Protein AF-A0A2T2YKQ8-F1 (afdb_monomer_lite)

Structure (mmCIF, N/CA/C/O backbone):
data_AF-A0A2T2YKQ8-F1
#
_entry.id   AF-A0A2T2YKQ8-F1
#
loop_
_atom_site.group_PDB
_atom_site.id
_atom_site.type_symbol
_atom_site.label_atom_id
_atom_site.label_alt_id
_atom_site.label_comp_id
_atom_site.label_asym_id
_atom_site.label_entity_id
_atom_site.label_seq_id
_atom_site.pdbx_PDB_ins_code
_atom_site.Cartn_x
_atom_site.Cartn_y
_atom_site.Cartn_z
_atom_site.occupancy
_atom_site.B_iso_or_equiv
_atom_site.auth_seq_id
_atom_site.auth_comp_id
_atom_site.auth_asym_id
_atom_site.auth_atom_id
_atom_site.pdbx_PDB_model_num
ATOM 1 N N . MET A 1 1 ? 19.433 -3.102 -79.041 1.00 42.88 1 MET A N 1
ATOM 2 C CA . MET A 1 1 ? 19.942 -3.786 -77.837 1.00 42.88 1 MET A CA 1
ATOM 3 C C . MET A 1 1 ? 21.274 -3.147 -77.503 1.00 42.88 1 MET A C 1
ATOM 5 O O . MET A 1 1 ? 22.265 -3.455 -78.148 1.00 42.88 1 MET A O 1
ATOM 9 N N . THR A 1 2 ? 21.269 -2.157 -76.617 1.00 39.62 2 THR A N 1
ATOM 10 C CA . THR A 1 2 ? 22.481 -1.446 -76.196 1.00 39.62 2 THR A CA 1
ATOM 11 C C . THR A 1 2 ? 22.944 -2.110 -74.906 1.00 39.62 2 THR A C 1
ATOM 13 O O . THR A 1 2 ? 22.297 -1.951 -73.876 1.00 39.62 2 THR A O 1
ATOM 16 N N . ASN A 1 3 ? 24.001 -2.920 -74.981 1.00 46.16 3 ASN A N 1
ATOM 17 C CA . ASN A 1 3 ? 24.639 -3.496 -73.801 1.00 46.16 3 ASN A CA 1
ATOM 18 C C . ASN A 1 3 ? 25.431 -2.386 -73.110 1.00 46.16 3 ASN A C 1
ATOM 20 O O . ASN A 1 3 ? 26.444 -1.933 -73.640 1.00 46.16 3 ASN A O 1
ATOM 24 N N . VAL A 1 4 ? 24.950 -1.928 -71.958 1.00 53.88 4 VAL A N 1
ATOM 25 C CA . VAL A 1 4 ? 25.729 -1.061 -71.073 1.00 53.88 4 VAL A CA 1
ATOM 26 C C . VAL A 1 4 ? 26.681 -1.975 -70.307 1.00 53.88 4 VAL A C 1
ATOM 28 O O . VAL A 1 4 ? 26.249 -2.761 -69.471 1.00 53.88 4 VAL A O 1
ATOM 31 N N . ILE A 1 5 ? 27.962 -1.927 -70.665 1.00 51.62 5 ILE A N 1
ATOM 32 C CA . ILE A 1 5 ? 29.046 -2.528 -69.888 1.00 51.62 5 ILE A CA 1
ATOM 33 C C . ILE A 1 5 ? 29.434 -1.464 -68.860 1.00 51.62 5 ILE A C 1
ATOM 35 O O . ILE A 1 5 ? 30.152 -0.528 -69.200 1.00 51.62 5 ILE A O 1
ATOM 39 N N . THR A 1 6 ? 28.899 -1.551 -67.645 1.00 62.34 6 THR A N 1
ATOM 40 C CA . THR A 1 6 ? 29.443 -0.814 -66.494 1.00 62.34 6 THR A CA 1
ATOM 41 C C . THR A 1 6 ? 30.805 -1.411 -66.159 1.00 62.34 6 THR A C 1
ATOM 43 O O . THR A 1 6 ? 30.925 -2.638 -66.110 1.00 62.34 6 THR A O 1
ATOM 46 N N . SER A 1 7 ? 31.836 -0.581 -65.987 1.00 79.06 7 SER A N 1
ATOM 47 C CA . SER A 1 7 ? 33.159 -1.074 -65.586 1.00 79.06 7 SER A CA 1
ATOM 48 C C . SER A 1 7 ? 33.115 -1.622 -64.156 1.00 79.06 7 SER A C 1
ATOM 50 O O . SER A 1 7 ? 32.291 -1.188 -63.349 1.00 79.06 7 SER A O 1
ATOM 52 N N . ASP A 1 8 ? 34.006 -2.562 -63.829 1.00 80.56 8 ASP A N 1
ATOM 53 C CA . ASP A 1 8 ? 34.091 -3.140 -62.478 1.00 80.56 8 ASP A CA 1
ATOM 54 C C . ASP A 1 8 ? 34.271 -2.048 -61.398 1.00 80.56 8 ASP A C 1
ATOM 56 O O . ASP A 1 8 ? 33.655 -2.128 -60.337 1.00 80.56 8 ASP A O 1
ATOM 60 N N . ASP A 1 9 ? 34.991 -0.964 -61.715 1.00 77.06 9 ASP A N 1
ATOM 61 C CA . ASP A 1 9 ? 35.175 0.203 -60.835 1.00 77.06 9 ASP A CA 1
ATOM 62 C C . ASP A 1 9 ? 33.865 0.977 -60.565 1.00 77.06 9 ASP A C 1
ATOM 64 O O . ASP A 1 9 ? 33.648 1.491 -59.465 1.00 77.06 9 ASP A O 1
ATOM 68 N N . GLU A 1 10 ? 32.968 1.083 -61.555 1.00 80.69 10 GLU A N 1
ATOM 69 C CA . GLU A 1 10 ? 31.651 1.710 -61.371 1.00 80.69 10 GLU A CA 1
ATOM 70 C C . GLU A 1 10 ? 30.729 0.826 -60.524 1.00 80.69 10 GLU A C 1
ATOM 72 O O . GLU A 1 10 ? 29.950 1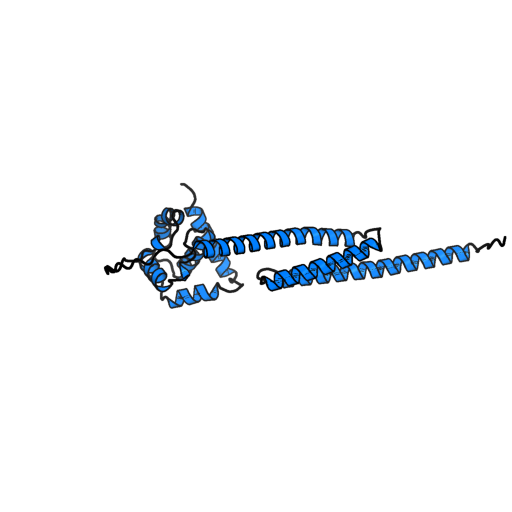.340 -59.717 1.00 80.69 10 GLU A O 1
ATOM 77 N N . LEU A 1 11 ? 30.844 -0.497 -60.673 1.00 77.94 11 LEU A N 1
ATOM 78 C CA . LEU A 1 11 ? 30.081 -1.470 -59.895 1.00 77.94 11 LEU A CA 1
ATOM 79 C C . LEU A 1 11 ? 30.505 -1.468 -58.417 1.00 77.94 11 LEU A C 1
ATOM 81 O O . LEU A 1 11 ? 29.650 -1.456 -57.530 1.00 77.94 11 LEU A O 1
ATOM 85 N N . GLU A 1 12 ? 31.814 -1.418 -58.155 1.00 81.94 12 GLU A N 1
ATOM 86 C CA . GLU A 1 12 ? 32.377 -1.365 -56.802 1.00 81.94 12 GLU A CA 1
ATOM 87 C C . GLU A 1 12 ? 32.005 -0.054 -56.094 1.00 81.94 12 GLU A C 1
ATOM 89 O O . GLU A 1 12 ? 31.60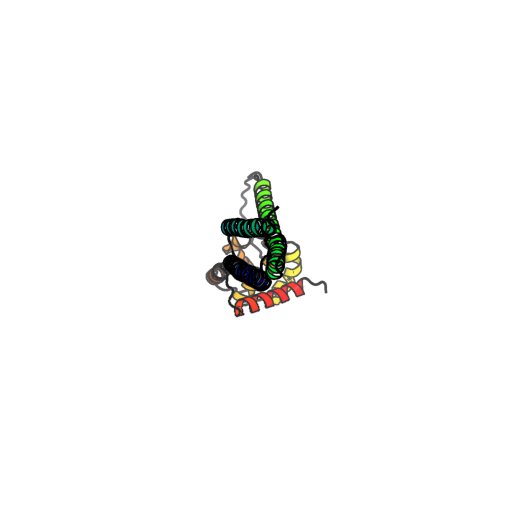4 -0.059 -54.927 1.00 81.94 12 GLU A O 1
ATOM 94 N N . LYS A 1 13 ? 32.029 1.071 -56.822 1.00 82.38 13 LYS A N 1
ATOM 95 C CA . LYS A 1 13 ? 31.577 2.364 -56.297 1.00 82.38 13 LYS A CA 1
ATOM 96 C C . LYS A 1 13 ? 30.083 2.366 -55.963 1.00 82.38 13 LYS A C 1
ATOM 98 O O . LYS A 1 13 ? 29.711 2.814 -54.883 1.00 82.38 13 LYS A O 1
ATOM 103 N N . LEU A 1 14 ? 29.236 1.821 -56.840 1.00 79.44 14 LEU A N 1
ATOM 104 C CA . LEU A 1 14 ? 27.797 1.686 -56.579 1.00 79.44 14 LEU A CA 1
ATOM 105 C C . LEU A 1 14 ? 27.514 0.802 -55.355 1.00 79.44 14 LEU A C 1
ATOM 107 O O . LEU A 1 14 ? 26.625 1.117 -54.568 1.00 79.44 14 LEU A O 1
ATOM 111 N N . GLN A 1 15 ? 28.278 -0.276 -55.158 1.00 80.12 15 GLN A N 1
ATOM 112 C CA . GLN A 1 15 ? 28.165 -1.114 -53.960 1.00 80.12 15 GLN A CA 1
ATOM 113 C C . GLN A 1 15 ? 28.618 -0.395 -52.687 1.00 80.12 15 GLN A C 1
ATOM 115 O O . GLN A 1 15 ? 27.988 -0.561 -51.642 1.00 80.12 15 GLN A O 1
ATOM 120 N N . ALA A 1 16 ? 29.679 0.409 -52.753 1.00 78.50 16 ALA A N 1
ATOM 121 C CA . ALA A 1 16 ? 30.136 1.206 -51.619 1.00 78.50 16 ALA A CA 1
ATOM 122 C C . ALA A 1 16 ? 29.118 2.290 -51.228 1.00 78.50 16 ALA A C 1
ATOM 124 O O . ALA A 1 16 ? 28.809 2.425 -50.043 1.00 78.50 16 ALA A O 1
ATOM 125 N N . ASP A 1 17 ? 28.555 3.000 -52.210 1.00 79.94 17 ASP A N 1
ATOM 126 C CA . ASP A 1 17 ? 27.531 4.026 -51.990 1.00 79.94 17 ASP A CA 1
ATOM 127 C C . ASP A 1 17 ? 26.248 3.405 -51.401 1.00 79.94 17 ASP A C 1
ATOM 129 O O . ASP A 1 17 ? 25.728 3.898 -50.398 1.00 79.94 17 ASP A O 1
ATOM 133 N N . LEU A 1 18 ? 25.807 2.253 -51.925 1.00 73.81 18 LEU A N 1
ATOM 134 C CA . LEU A 1 18 ? 24.660 1.505 -51.392 1.00 73.81 18 LEU A CA 1
ATOM 135 C C . LEU A 1 18 ? 24.901 1.020 -49.950 1.00 73.81 18 LEU A C 1
ATOM 137 O O . LEU A 1 18 ? 24.020 1.113 -49.098 1.00 73.81 18 LEU A O 1
ATOM 141 N N . ASN A 1 19 ? 26.103 0.523 -49.647 1.00 75.19 19 ASN A N 1
ATOM 142 C CA . ASN A 1 19 ? 26.467 0.112 -48.288 1.00 75.19 19 ASN A CA 1
ATOM 143 C C . ASN A 1 19 ? 26.505 1.299 -47.318 1.00 75.19 19 ASN A C 1
ATOM 145 O O . ASN A 1 19 ? 26.109 1.156 -46.161 1.00 75.19 19 ASN A O 1
ATOM 149 N N . TYR A 1 20 ? 26.966 2.465 -47.773 1.00 77.81 20 TYR A N 1
ATOM 150 C CA . TYR A 1 20 ? 26.987 3.679 -46.966 1.00 77.81 20 TYR A CA 1
ATOM 151 C C . TYR A 1 20 ? 25.573 4.189 -46.661 1.00 77.81 20 TYR A C 1
ATOM 153 O O . TYR A 1 20 ? 25.292 4.519 -45.507 1.00 77.81 20 TYR A O 1
ATOM 161 N N . GLU A 1 21 ? 24.675 4.214 -47.651 1.00 72.00 21 GLU A N 1
ATOM 162 C CA . GLU A 1 21 ? 23.268 4.579 -47.436 1.00 72.00 21 GLU A CA 1
ATOM 163 C C . GLU A 1 21 ? 22.585 3.616 -46.457 1.00 72.00 21 GLU A C 1
ATOM 165 O O . GLU A 1 21 ? 22.008 4.077 -45.473 1.00 72.00 21 GLU A O 1
ATOM 170 N N . ASN A 1 22 ? 22.777 2.302 -46.619 1.00 66.81 22 ASN A N 1
ATOM 171 C CA . ASN A 1 22 ? 22.245 1.295 -45.693 1.00 66.81 22 ASN A CA 1
ATOM 172 C C . ASN A 1 22 ? 22.740 1.493 -44.246 1.00 66.81 22 ASN A C 1
ATOM 174 O O . ASN A 1 22 ? 21.964 1.394 -43.295 1.00 66.81 22 ASN A O 1
ATOM 178 N N . LEU A 1 23 ? 24.032 1.791 -44.053 1.00 69.62 23 LEU A N 1
ATOM 179 C CA . LEU A 1 23 ? 24.609 2.045 -42.725 1.00 69.62 23 LEU A CA 1
ATOM 180 C C . LEU A 1 23 ? 24.101 3.351 -42.106 1.00 69.62 23 LEU A C 1
ATOM 182 O O . LEU A 1 23 ? 23.896 3.432 -40.892 1.00 69.62 23 LEU A O 1
ATOM 186 N N . ARG A 1 24 ? 23.908 4.385 -42.928 1.00 75.12 24 ARG A N 1
ATOM 187 C CA . ARG A 1 24 ? 23.372 5.672 -42.484 1.00 75.12 24 ARG A CA 1
ATOM 188 C C . ARG A 1 24 ? 21.918 5.537 -42.050 1.00 75.12 24 ARG A C 1
ATOM 190 O O . ARG A 1 24 ? 21.581 5.996 -40.960 1.00 75.12 24 ARG A O 1
ATOM 197 N N . GLU A 1 25 ? 21.097 4.874 -42.858 1.00 69.31 25 GLU A N 1
ATOM 198 C CA . GLU A 1 25 ? 19.711 4.559 -42.518 1.00 69.31 25 GLU A CA 1
ATOM 199 C C . GLU A 1 25 ? 19.655 3.754 -41.214 1.00 69.31 25 GLU A C 1
ATOM 201 O O . GLU A 1 25 ? 18.981 4.166 -40.271 1.00 69.31 25 GLU A O 1
ATOM 206 N N . GLN A 1 26 ? 20.474 2.702 -41.078 1.00 67.19 26 GLN A N 1
ATOM 207 C CA . GLN A 1 26 ? 20.592 1.920 -39.841 1.00 67.19 26 GLN A CA 1
ATOM 208 C C . GLN A 1 26 ? 20.941 2.772 -38.607 1.00 67.19 26 GLN A C 1
ATOM 210 O O . GLN A 1 26 ? 20.375 2.565 -37.531 1.00 67.19 26 GLN A O 1
ATOM 215 N N . SER A 1 27 ? 21.837 3.751 -38.743 1.00 74.44 27 SER A N 1
ATOM 216 C CA . SER A 1 27 ? 22.209 4.644 -37.640 1.00 74.44 27 SER A CA 1
ATOM 217 C C . SER A 1 27 ? 21.076 5.597 -37.238 1.00 74.44 27 SER A C 1
ATOM 219 O O . SER A 1 27 ? 20.808 5.773 -36.044 1.00 74.44 27 SER A O 1
ATOM 221 N N . ASP A 1 28 ? 20.378 6.188 -38.212 1.00 72.19 28 ASP A N 1
ATOM 222 C CA . ASP A 1 28 ? 19.215 7.042 -37.949 1.00 72.19 28 ASP A CA 1
ATOM 223 C C . ASP A 1 28 ? 18.062 6.232 -37.316 1.00 72.19 28 ASP A C 1
ATOM 225 O O . ASP A 1 28 ? 17.367 6.727 -36.420 1.00 72.19 28 ASP A O 1
ATOM 229 N N . TYR A 1 29 ? 17.923 4.958 -37.688 1.00 67.12 29 TYR A N 1
ATOM 230 C CA . TYR A 1 29 ? 16.963 4.021 -37.106 1.00 67.12 29 TYR A CA 1
ATOM 231 C C . TYR A 1 29 ? 17.245 3.681 -35.644 1.00 67.12 29 TYR A C 1
ATOM 233 O O . TYR A 1 29 ? 16.358 3.801 -34.792 1.00 67.12 29 TYR A O 1
ATOM 241 N N . GLU A 1 30 ? 18.482 3.310 -35.318 1.00 69.12 30 GLU A N 1
ATOM 242 C CA . GLU A 1 30 ? 18.879 3.061 -33.931 1.00 69.12 30 GLU A CA 1
ATOM 243 C C . GLU A 1 30 ? 18.683 4.307 -33.061 1.00 69.12 30 GLU A C 1
ATOM 245 O O . GLU A 1 30 ? 18.250 4.199 -31.908 1.00 69.12 30 GLU A O 1
ATOM 250 N N . ARG A 1 31 ? 18.924 5.504 -33.613 1.00 75.12 31 ARG A N 1
ATOM 251 C CA . ARG A 1 31 ? 18.668 6.769 -32.913 1.00 75.12 31 ARG A CA 1
ATOM 252 C C . ARG A 1 31 ? 17.186 6.944 -32.571 1.00 75.12 31 ARG A C 1
ATOM 254 O O . ARG A 1 31 ? 16.876 7.273 -31.425 1.00 75.12 31 ARG A O 1
ATOM 261 N N . ASN A 1 32 ? 16.283 6.698 -33.520 1.00 71.88 32 ASN A N 1
ATOM 262 C CA . ASN A 1 32 ? 14.839 6.846 -33.309 1.00 71.88 32 ASN A CA 1
ATOM 263 C C . ASN A 1 32 ? 14.300 5.841 -32.276 1.00 71.88 32 ASN A C 1
ATOM 265 O O . ASN A 1 32 ? 13.565 6.227 -31.365 1.00 71.88 32 ASN A O 1
ATOM 269 N N . ILE A 1 33 ? 14.728 4.575 -32.346 1.00 68.31 33 ILE A N 1
ATOM 270 C CA . ILE A 1 33 ? 14.334 3.539 -31.375 1.00 68.31 33 ILE A CA 1
ATOM 271 C C . ILE A 1 33 ? 14.806 3.906 -29.962 1.00 68.31 33 ILE A C 1
ATOM 273 O O . ILE A 1 33 ? 14.032 3.832 -29.006 1.00 68.31 33 ILE A O 1
ATOM 277 N N . ASN A 1 34 ? 16.058 4.349 -29.819 1.00 70.62 34 ASN A N 1
ATOM 278 C CA . ASN A 1 34 ? 16.603 4.763 -28.524 1.00 70.62 34 ASN A CA 1
ATOM 279 C C . ASN A 1 34 ? 15.883 5.995 -27.953 1.00 70.62 34 ASN A C 1
ATOM 281 O O . ASN A 1 34 ? 15.670 6.082 -26.739 1.00 70.62 34 ASN A O 1
ATOM 285 N N . GLN A 1 35 ? 15.463 6.924 -28.816 1.00 76.56 35 GLN A N 1
ATOM 286 C CA . GLN A 1 35 ? 14.659 8.075 -28.416 1.00 76.56 35 GLN A CA 1
ATOM 287 C C . GLN A 1 35 ? 13.289 7.645 -27.873 1.00 76.56 35 GLN A C 1
ATOM 289 O O . GLN A 1 35 ? 12.898 8.101 -26.798 1.00 76.56 35 GLN A O 1
ATOM 294 N N . TRP A 1 36 ? 12.580 6.740 -28.556 1.00 71.88 36 TRP A N 1
ATOM 295 C CA . TRP A 1 36 ? 11.297 6.216 -28.070 1.00 71.88 36 TRP A CA 1
ATOM 296 C C . TRP A 1 36 ? 11.438 5.416 -26.779 1.00 71.88 36 TRP A C 1
ATOM 298 O O . TRP A 1 36 ? 10.607 5.564 -25.885 1.00 71.88 36 TRP A O 1
ATOM 308 N N . LYS A 1 37 ? 12.510 4.629 -26.638 1.00 70.81 37 LYS A N 1
ATOM 309 C CA . LYS A 1 37 ? 12.819 3.921 -25.391 1.00 70.81 37 LYS A CA 1
ATOM 310 C C . LYS A 1 37 ? 13.022 4.894 -24.226 1.00 70.81 37 LYS A C 1
ATOM 312 O O . LYS A 1 37 ? 12.417 4.721 -23.174 1.00 70.81 37 LYS A O 1
ATOM 317 N N . THR A 1 38 ? 13.804 5.952 -24.439 1.00 76.12 38 THR A N 1
ATOM 318 C CA . THR A 1 38 ? 14.046 6.988 -23.420 1.00 76.12 38 THR A CA 1
ATOM 319 C C . THR A 1 38 ? 12.753 7.707 -23.035 1.00 76.12 38 THR A C 1
ATOM 321 O O . THR A 1 38 ? 12.511 7.973 -21.858 1.00 76.12 38 THR A O 1
ATOM 324 N N . GLU A 1 39 ? 11.900 8.022 -24.011 1.00 72.38 39 GLU A N 1
ATOM 325 C CA . GLU A 1 39 ? 10.613 8.666 -23.743 1.00 72.38 39 GLU A CA 1
ATOM 326 C C . GLU A 1 39 ? 9.669 7.739 -22.966 1.00 72.38 39 GLU A C 1
ATOM 328 O O . GLU A 1 39 ? 9.036 8.167 -22.002 1.00 72.38 39 GLU A O 1
ATOM 333 N N . TYR A 1 40 ? 9.642 6.451 -23.311 1.00 69.19 40 TYR A N 1
ATOM 334 C CA . TYR A 1 40 ? 8.878 5.445 -22.582 1.00 69.19 40 TYR A CA 1
ATOM 335 C C . TYR A 1 40 ? 9.337 5.317 -21.121 1.00 69.19 40 TYR A C 1
ATOM 337 O O . TYR A 1 40 ? 8.513 5.351 -20.209 1.00 69.19 40 TYR A O 1
ATOM 345 N N . GLU A 1 41 ? 10.646 5.255 -20.871 1.00 73.81 41 GLU A N 1
ATOM 346 C CA . GLU A 1 41 ? 11.215 5.208 -19.516 1.00 73.81 41 GLU A CA 1
ATOM 347 C C . GLU A 1 41 ? 10.891 6.474 -18.699 1.00 73.81 41 GLU A C 1
ATOM 349 O O . GLU A 1 41 ? 10.580 6.391 -17.505 1.00 73.81 41 GLU A O 1
ATOM 354 N N . ARG A 1 42 ? 10.884 7.655 -19.333 1.00 74.75 42 ARG A N 1
ATOM 355 C CA . ARG A 1 42 ? 10.447 8.909 -18.690 1.00 74.75 42 ARG A CA 1
ATOM 356 C C . ARG A 1 42 ? 8.978 8.873 -18.301 1.00 74.75 42 ARG A C 1
ATOM 358 O O . ARG A 1 42 ? 8.635 9.278 -17.190 1.00 74.75 42 ARG A O 1
ATOM 365 N N . ILE A 1 43 ? 8.122 8.392 -19.200 1.00 67.75 43 ILE A N 1
ATOM 366 C CA . ILE A 1 43 ? 6.691 8.225 -18.950 1.00 67.75 43 ILE A CA 1
ATOM 367 C C . ILE A 1 43 ? 6.496 7.249 -17.777 1.00 67.75 43 ILE A C 1
ATOM 369 O O . ILE A 1 43 ? 5.829 7.598 -16.807 1.00 67.75 43 ILE A O 1
ATOM 373 N N . LEU A 1 44 ? 7.147 6.081 -17.788 1.00 65.38 44 LEU A N 1
ATOM 374 C CA . LEU A 1 44 ? 7.088 5.115 -16.682 1.00 65.38 44 LEU A CA 1
ATOM 375 C C . LEU A 1 44 ? 7.485 5.733 -15.336 1.00 65.38 44 LEU A C 1
ATOM 377 O O . LEU A 1 44 ? 6.796 5.534 -14.337 1.00 65.38 44 LEU A O 1
ATOM 381 N N . THR A 1 45 ? 8.567 6.513 -15.316 1.00 74.12 45 THR A N 1
ATOM 382 C CA . THR A 1 45 ? 9.048 7.178 -14.098 1.00 74.12 45 THR A CA 1
ATOM 383 C C . THR A 1 45 ? 8.028 8.195 -13.584 1.00 74.12 45 THR A C 1
ATOM 385 O O . THR A 1 45 ? 7.732 8.228 -12.389 1.00 74.12 45 THR A O 1
ATOM 388 N N . ARG A 1 46 ? 7.445 8.993 -14.490 1.00 71.12 46 ARG A N 1
ATOM 389 C CA . ARG A 1 46 ? 6.452 10.027 -14.167 1.00 71.12 46 ARG A CA 1
ATOM 390 C C . ARG A 1 46 ? 5.162 9.454 -13.582 1.00 71.12 46 ARG A C 1
ATOM 392 O O . ARG A 1 46 ? 4.561 10.098 -12.732 1.00 71.12 46 ARG A O 1
ATOM 399 N N . TYR A 1 47 ? 4.747 8.276 -14.039 1.00 66.50 47 TYR A N 1
ATOM 400 C CA . TYR A 1 47 ? 3.505 7.627 -13.609 1.00 66.50 47 TYR A CA 1
ATOM 401 C C . TYR A 1 47 ? 3.746 6.465 -12.630 1.00 66.50 47 TYR A C 1
ATOM 403 O O . TYR A 1 47 ? 2.938 5.537 -12.520 1.00 66.50 47 TYR A O 1
ATOM 411 N N . SER A 1 48 ? 4.876 6.489 -11.918 1.00 61.88 48 SER A N 1
ATOM 412 C CA . SER A 1 48 ? 5.170 5.517 -10.866 1.00 61.88 48 SER A CA 1
ATOM 413 C C . SER A 1 48 ? 4.494 5.907 -9.543 1.00 61.88 48 SER A C 1
ATOM 415 O O . SER A 1 48 ? 4.339 7.085 -9.244 1.00 61.88 48 SER A O 1
ATOM 417 N N . THR A 1 49 ? 4.017 4.877 -8.827 1.00 52.31 49 THR A N 1
ATOM 418 C CA . THR A 1 49 ? 3.349 4.864 -7.505 1.00 52.31 49 THR A CA 1
ATOM 419 C C . THR A 1 49 ? 2.657 6.175 -7.100 1.00 52.31 49 THR A C 1
ATOM 421 O O . THR A 1 49 ? 3.324 7.065 -6.589 1.00 52.31 49 THR A O 1
ATOM 424 N N . ASN A 1 50 ? 1.321 6.227 -7.251 1.00 59.22 50 ASN A N 1
ATOM 425 C CA . ASN A 1 50 ? 0.369 7.279 -6.807 1.00 59.22 50 ASN A CA 1
ATOM 426 C C . ASN A 1 50 ? -0.296 8.146 -7.898 1.00 59.22 50 ASN A C 1
ATOM 428 O O . ASN A 1 50 ? -0.920 9.158 -7.595 1.00 59.22 50 ASN A O 1
ATOM 432 N N . SER A 1 51 ? -0.282 7.714 -9.162 1.00 68.81 51 SER A N 1
ATOM 433 C CA . SER A 1 51 ? -1.037 8.394 -10.226 1.00 68.81 51 SER A CA 1
ATOM 434 C C . SER A 1 51 ? -2.561 8.301 -10.050 1.00 68.81 51 SER A C 1
ATOM 436 O O . SER A 1 51 ? -3.117 7.243 -9.747 1.00 68.81 51 SER A O 1
ATOM 438 N N . THR A 1 52 ? -3.250 9.410 -10.306 1.00 74.00 52 THR A N 1
ATOM 439 C CA . THR A 1 52 ? -4.713 9.505 -10.391 1.00 74.00 52 THR A CA 1
ATOM 440 C C . THR A 1 52 ? -5.272 8.718 -11.585 1.00 74.00 52 THR A C 1
ATOM 442 O O . THR A 1 52 ? -4.561 8.380 -12.531 1.00 74.00 52 THR A O 1
ATOM 445 N N . LEU A 1 53 ? -6.586 8.449 -11.593 1.00 64.75 53 LEU A N 1
ATOM 446 C CA . LEU A 1 53 ? -7.252 7.762 -12.713 1.00 64.75 53 LEU A CA 1
ATOM 447 C C . LEU A 1 53 ? -7.066 8.497 -14.053 1.00 64.75 53 LEU A C 1
ATOM 449 O O . LEU A 1 53 ? -6.941 7.863 -15.099 1.00 64.75 53 LEU A O 1
ATOM 453 N N . GLU A 1 54 ? -7.067 9.828 -14.027 1.00 73.06 54 GLU A N 1
ATOM 454 C CA . GLU A 1 54 ? -6.914 10.655 -15.225 1.00 73.06 54 GLU A CA 1
ATOM 455 C C . GLU A 1 54 ? -5.478 10.606 -15.759 1.00 73.06 54 GLU A C 1
ATOM 457 O O . GLU A 1 54 ? -5.264 10.461 -16.961 1.00 73.06 54 GLU A O 1
ATOM 462 N N . GLU A 1 55 ? -4.494 10.581 -14.862 1.00 71.44 55 GLU A N 1
ATOM 463 C CA . GLU A 1 55 ? -3.084 10.364 -15.194 1.00 71.44 55 GLU A CA 1
ATOM 464 C C . GLU A 1 55 ? -2.824 8.964 -15.766 1.00 71.44 55 GLU A C 1
ATOM 466 O O . GLU A 1 55 ? -2.096 8.832 -16.747 1.00 71.44 55 GLU A O 1
ATOM 471 N N . LEU A 1 56 ? -3.477 7.926 -15.235 1.00 66.44 56 LEU A N 1
ATOM 472 C CA . LEU A 1 56 ? -3.392 6.569 -15.788 1.00 66.44 56 LEU A CA 1
ATOM 473 C C . LEU A 1 56 ? -4.005 6.467 -17.196 1.00 66.44 56 LEU A C 1
ATOM 475 O O . LEU A 1 56 ? -3.469 5.756 -18.045 1.00 66.44 56 LEU A O 1
ATOM 479 N N . ARG A 1 57 ? -5.091 7.201 -17.478 1.00 71.00 57 ARG A N 1
ATOM 480 C CA . ARG A 1 57 ? -5.662 7.290 -18.837 1.00 71.00 57 ARG A CA 1
ATOM 481 C C . ARG A 1 57 ? -4.727 8.011 -19.805 1.00 71.00 57 ARG A C 1
ATOM 483 O O . ARG A 1 57 ? -4.575 7.581 -20.944 1.00 71.00 57 ARG A O 1
ATOM 490 N N . LEU A 1 58 ? -4.089 9.095 -19.364 1.00 75.06 58 LEU A N 1
ATOM 491 C CA . LEU A 1 58 ? -3.097 9.805 -20.176 1.00 75.06 58 LEU A CA 1
ATOM 492 C C . LEU A 1 58 ? -1.881 8.922 -20.474 1.00 75.06 58 LEU A C 1
ATOM 494 O O . LEU A 1 58 ? -1.419 8.887 -21.614 1.00 75.06 58 LEU A O 1
ATOM 498 N N . PHE A 1 59 ? -1.413 8.167 -19.481 1.00 72.38 59 PHE A N 1
ATOM 499 C CA . PHE A 1 59 ? -0.369 7.162 -19.655 1.00 72.38 59 PHE A CA 1
ATOM 500 C C . PHE A 1 59 ? -0.750 6.111 -20.710 1.00 72.38 59 PHE A C 1
ATOM 502 O O . PHE A 1 59 ? 0.052 5.816 -21.597 1.00 72.38 59 PHE A O 1
ATOM 509 N N . GLU A 1 60 ? -1.976 5.578 -20.661 1.00 71.81 60 GLU A N 1
ATOM 510 C CA . GLU A 1 60 ? -2.470 4.611 -21.650 1.00 71.81 60 GLU A CA 1
ATOM 511 C C . GLU A 1 60 ? -2.434 5.186 -23.072 1.00 71.81 60 GLU A C 1
ATOM 513 O O . GLU A 1 60 ? -1.887 4.552 -23.976 1.00 71.81 60 GLU A O 1
ATOM 518 N N . ILE A 1 61 ? -2.941 6.409 -23.263 1.00 76.88 61 ILE A N 1
ATOM 519 C CA . ILE A 1 61 ? -2.938 7.097 -24.564 1.00 76.88 61 ILE A CA 1
ATOM 520 C C . ILE A 1 61 ? -1.507 7.241 -25.100 1.00 76.88 61 ILE A C 1
ATOM 522 O O . ILE A 1 61 ? -1.243 6.923 -26.260 1.00 76.88 61 ILE A O 1
ATOM 526 N N . GLN A 1 62 ? -0.568 7.671 -24.253 1.00 74.31 62 GLN A N 1
ATOM 527 C CA . GLN A 1 62 ? 0.836 7.833 -24.638 1.00 74.31 62 GLN A CA 1
ATOM 528 C C . GLN A 1 62 ? 1.492 6.496 -25.015 1.00 74.31 62 GLN A C 1
ATOM 530 O O . GLN A 1 62 ? 2.208 6.423 -26.016 1.00 74.31 62 GLN A O 1
ATOM 535 N N . CYS A 1 63 ? 1.208 5.421 -24.274 1.00 67.44 63 CYS A N 1
ATOM 536 C CA . CYS A 1 63 ? 1.707 4.084 -24.600 1.00 67.44 63 CYS A CA 1
ATOM 537 C C . CYS A 1 63 ? 1.157 3.578 -25.939 1.00 67.44 63 CYS A C 1
ATOM 539 O O . CYS A 1 63 ? 1.917 3.066 -26.760 1.00 67.44 63 CYS A O 1
ATOM 541 N N . VAL A 1 64 ? -0.149 3.743 -26.183 1.00 74.19 64 VAL A N 1
ATOM 542 C CA . VAL A 1 64 ? -0.791 3.354 -27.451 1.00 74.19 64 VAL A CA 1
ATOM 543 C C . VAL A 1 64 ? -0.164 4.100 -28.627 1.00 74.19 64 VAL A C 1
ATOM 545 O O . VAL A 1 64 ? 0.074 3.501 -29.676 1.00 74.19 64 VAL A O 1
ATOM 548 N N . GLN A 1 65 ? 0.163 5.380 -28.456 1.00 77.06 65 GLN A N 1
ATOM 549 C CA . GLN A 1 65 ? 0.792 6.169 -29.509 1.00 77.06 65 GLN A CA 1
ATOM 550 C C . GLN A 1 65 ? 2.216 5.693 -29.832 1.00 77.06 65 GLN A C 1
ATOM 552 O O . GLN A 1 65 ? 2.555 5.553 -31.005 1.00 77.06 65 GLN A O 1
ATOM 557 N N . ILE A 1 66 ? 3.024 5.364 -28.817 1.00 71.62 66 ILE A N 1
ATOM 558 C CA . ILE A 1 66 ? 4.361 4.776 -29.019 1.00 71.62 66 ILE A CA 1
ATOM 559 C C . ILE A 1 66 ? 4.259 3.422 -29.737 1.00 71.62 66 ILE A C 1
ATOM 561 O O . ILE A 1 66 ? 5.002 3.182 -30.686 1.00 71.62 66 ILE A O 1
ATOM 565 N N . ILE A 1 67 ? 3.309 2.567 -29.343 1.00 70.62 67 ILE A N 1
ATOM 566 C CA . ILE A 1 67 ? 3.066 1.272 -30.002 1.00 70.62 67 ILE A CA 1
ATOM 567 C C . ILE A 1 67 ? 2.669 1.464 -31.466 1.00 70.62 67 ILE A C 1
ATOM 569 O O . ILE A 1 67 ? 3.207 0.785 -32.333 1.00 70.62 67 ILE A O 1
ATOM 573 N N . THR A 1 68 ? 1.756 2.394 -31.745 1.00 75.69 68 THR A N 1
ATOM 574 C CA . THR A 1 68 ? 1.277 2.661 -33.109 1.00 75.69 68 THR A CA 1
ATOM 575 C C . THR A 1 68 ? 2.420 3.140 -34.004 1.00 75.69 68 THR A C 1
ATOM 577 O O . THR A 1 68 ? 2.562 2.666 -35.128 1.00 75.69 68 THR A O 1
ATOM 580 N N . ASN A 1 69 ? 3.283 4.020 -33.486 1.00 76.44 69 ASN A N 1
ATOM 581 C CA . ASN A 1 69 ? 4.468 4.484 -34.207 1.00 76.44 69 ASN A CA 1
ATOM 582 C C . ASN A 1 69 ? 5.455 3.338 -34.478 1.00 76.44 69 ASN A C 1
ATOM 584 O O . ASN A 1 69 ? 5.990 3.239 -35.577 1.00 76.44 69 ASN A O 1
ATOM 588 N N . LEU A 1 70 ? 5.670 2.452 -33.499 1.00 68.81 70 LEU A N 1
ATOM 589 C CA . LEU A 1 70 ? 6.520 1.271 -33.665 1.00 68.81 70 LEU A CA 1
ATOM 590 C C . LEU A 1 70 ? 5.948 0.275 -34.678 1.00 68.81 70 LEU A C 1
ATOM 592 O O . LEU A 1 70 ? 6.706 -0.314 -35.438 1.00 68.81 70 LEU A O 1
ATOM 596 N N . GLN A 1 71 ? 4.629 0.082 -34.706 1.00 71.19 71 GLN A N 1
ATOM 597 C CA . GLN A 1 71 ? 3.974 -0.798 -35.676 1.00 71.19 71 GLN A CA 1
ATOM 598 C C . GLN A 1 71 ? 4.104 -0.262 -37.098 1.00 71.19 71 GLN A C 1
ATOM 600 O O . GLN A 1 71 ? 4.589 -0.992 -37.954 1.00 71.19 71 GLN A O 1
ATOM 605 N N . GLY A 1 72 ? 3.779 1.017 -37.325 1.00 76.50 72 GLY A N 1
ATOM 606 C CA . GLY A 1 72 ? 3.972 1.637 -38.641 1.00 76.50 72 GLY A CA 1
ATOM 607 C C . GLY A 1 72 ? 5.427 1.545 -39.108 1.00 76.50 72 GLY A C 1
ATOM 608 O O . GLY A 1 72 ? 5.697 1.244 -40.264 1.00 76.50 72 GLY A O 1
ATOM 609 N N . TYR A 1 73 ? 6.368 1.686 -38.175 1.00 68.75 73 TYR A N 1
ATOM 610 C CA . TYR A 1 73 ? 7.787 1.494 -38.442 1.00 68.75 73 TYR A CA 1
ATOM 611 C C . TYR A 1 73 ? 8.144 0.051 -38.852 1.00 68.75 73 TYR A C 1
ATOM 613 O O . TYR A 1 73 ? 8.913 -0.151 -39.788 1.00 68.75 73 TYR A O 1
ATOM 621 N N . PHE A 1 74 ? 7.601 -0.971 -38.183 1.00 66.88 74 PHE A N 1
ATOM 622 C CA . PHE A 1 74 ? 7.835 -2.372 -38.561 1.00 66.88 74 PHE A CA 1
ATOM 623 C C . PHE A 1 74 ? 7.192 -2.749 -39.897 1.00 66.88 74 PHE A C 1
ATOM 625 O O . PHE A 1 74 ? 7.748 -3.576 -40.621 1.00 66.88 74 PHE A O 1
ATOM 632 N N . ASP A 1 75 ? 6.053 -2.144 -40.230 1.00 74.19 75 ASP A N 1
ATOM 633 C CA . ASP A 1 75 ? 5.379 -2.361 -41.511 1.00 74.19 75 ASP A CA 1
ATOM 634 C C . ASP A 1 75 ? 6.217 -1.818 -42.682 1.00 74.19 75 ASP A C 1
ATOM 636 O O . ASP A 1 75 ? 6.264 -2.428 -43.752 1.00 74.19 75 ASP A O 1
ATOM 640 N N . GLU A 1 76 ? 6.933 -0.711 -42.467 1.00 75.69 76 GLU A N 1
ATOM 641 C CA . GLU A 1 76 ? 7.889 -0.143 -43.426 1.00 75.69 76 GLU A CA 1
ATOM 642 C C . GLU A 1 76 ? 9.229 -0.911 -43.450 1.00 75.69 76 GLU A C 1
ATOM 644 O O . GLU A 1 76 ? 9.931 -0.910 -44.467 1.00 75.69 76 GLU A O 1
ATOM 649 N N . HIS A 1 77 ? 9.574 -1.616 -42.361 1.00 70.50 77 HIS A N 1
ATOM 650 C CA . HIS A 1 77 ? 10.877 -2.263 -42.156 1.00 70.50 77 HIS A CA 1
ATOM 651 C C . HIS A 1 77 ? 10.754 -3.696 -41.589 1.00 70.50 77 HIS A C 1
ATOM 653 O O . HIS A 1 77 ? 10.933 -3.920 -40.387 1.00 70.50 77 HIS A O 1
ATOM 659 N N . PRO A 1 78 ? 10.526 -4.710 -42.448 1.00 60.34 78 PRO A N 1
ATOM 660 C CA . PRO A 1 78 ? 10.172 -6.073 -42.031 1.00 60.34 78 PRO A CA 1
ATOM 661 C C . PRO A 1 78 ? 11.316 -6.885 -41.403 1.00 60.34 78 PRO A C 1
ATOM 663 O O . PRO A 1 78 ? 11.076 -7.987 -40.910 1.00 60.34 78 PRO A O 1
ATOM 666 N N . THR A 1 79 ? 12.553 -6.379 -41.407 1.00 65.31 79 THR A N 1
ATOM 667 C CA . THR A 1 79 ? 13.693 -7.002 -40.716 1.00 65.31 79 THR A CA 1
ATOM 668 C C . THR A 1 79 ? 13.873 -6.330 -39.354 1.00 65.31 79 THR A C 1
ATOM 670 O O . THR A 1 79 ? 14.426 -5.230 -39.287 1.00 65.31 79 THR A O 1
ATOM 673 N N . PRO A 1 80 ? 13.402 -6.935 -38.250 1.00 56.69 80 PRO A N 1
ATOM 674 C CA . PRO A 1 80 ? 13.399 -6.258 -36.967 1.00 56.69 80 PRO A CA 1
ATOM 675 C C . PRO A 1 80 ? 14.813 -6.224 -36.380 1.00 56.69 80 PRO A C 1
ATOM 677 O O . PRO A 1 80 ? 15.453 -7.256 -36.171 1.00 56.69 80 PRO A O 1
ATOM 680 N N . PHE A 1 81 ? 15.296 -5.022 -36.069 1.00 63.91 81 PHE A N 1
ATOM 681 C CA . PHE A 1 81 ? 16.517 -4.843 -35.290 1.00 63.91 81 PHE A CA 1
ATOM 682 C C . PHE A 1 81 ? 16.331 -5.410 -33.879 1.00 63.91 81 PHE A C 1
ATOM 684 O O . PHE A 1 81 ? 15.260 -5.285 -33.281 1.00 63.91 81 PHE A O 1
ATOM 691 N N . ARG A 1 82 ? 17.399 -5.976 -33.305 1.00 63.69 82 ARG A N 1
ATOM 692 C CA . ARG A 1 82 ? 17.407 -6.527 -31.938 1.00 63.69 82 ARG A CA 1
ATOM 693 C C . ARG A 1 82 ? 16.803 -5.559 -30.909 1.00 63.69 82 ARG A C 1
ATOM 695 O O . ARG A 1 82 ? 15.974 -5.964 -30.102 1.00 63.69 82 ARG A O 1
ATOM 702 N N . ASN A 1 83 ? 17.135 -4.272 -31.010 1.00 59.88 83 ASN A N 1
ATOM 703 C CA . ASN A 1 83 ? 16.639 -3.228 -30.108 1.00 59.88 83 ASN A CA 1
ATOM 704 C C . ASN A 1 83 ? 15.125 -2.988 -30.239 1.00 59.88 83 ASN A C 1
ATOM 706 O O . ASN A 1 83 ? 14.466 -2.642 -29.262 1.00 59.88 83 ASN A O 1
ATOM 710 N N . ALA A 1 84 ? 14.559 -3.190 -31.430 1.00 59.62 84 ALA A N 1
ATOM 711 C CA . ALA A 1 84 ? 13.130 -3.042 -31.678 1.00 59.62 84 ALA A CA 1
ATOM 712 C C . ALA A 1 84 ? 12.339 -4.222 -31.082 1.00 59.62 84 ALA A C 1
ATOM 714 O O . ALA A 1 84 ? 11.267 -4.027 -30.513 1.00 59.62 84 ALA A O 1
ATOM 715 N N . VAL A 1 85 ? 12.902 -5.437 -31.144 1.00 68.06 85 VAL A N 1
ATOM 716 C CA . VAL A 1 85 ? 12.354 -6.627 -30.470 1.00 68.06 85 VAL A CA 1
ATOM 717 C C . VAL A 1 85 ? 12.395 -6.457 -28.950 1.00 68.06 85 VAL A C 1
ATOM 719 O O . VAL A 1 85 ? 11.391 -6.700 -28.286 1.00 68.06 85 VAL A O 1
ATOM 722 N N . GLU A 1 86 ? 13.519 -5.989 -28.402 1.00 68.62 86 GLU A N 1
ATOM 723 C CA . GLU A 1 86 ? 13.668 -5.719 -26.965 1.00 68.62 86 GLU A CA 1
ATOM 724 C C . GLU A 1 86 ? 12.690 -4.633 -26.480 1.00 68.62 86 GLU A C 1
ATOM 726 O O . GLU A 1 86 ? 12.063 -4.796 -25.433 1.00 68.62 86 GLU A O 1
ATOM 731 N N . LEU A 1 87 ? 12.490 -3.560 -27.256 1.00 63.50 87 LEU A N 1
ATOM 732 C CA . LEU A 1 87 ? 11.511 -2.514 -26.941 1.00 63.50 87 LEU A CA 1
ATOM 733 C C . LEU A 1 87 ? 10.070 -3.039 -27.002 1.00 63.50 87 LEU A C 1
ATOM 735 O O . LEU A 1 87 ? 9.282 -2.757 -26.103 1.00 63.50 87 LEU A O 1
ATOM 739 N N . ASN A 1 88 ? 9.725 -3.837 -28.014 1.00 66.06 88 ASN A N 1
ATOM 740 C CA . ASN A 1 88 ? 8.396 -4.439 -28.122 1.00 66.06 88 ASN A CA 1
ATOM 741 C C . ASN A 1 88 ? 8.113 -5.393 -26.947 1.00 66.06 88 ASN A C 1
ATOM 743 O O . ASN A 1 88 ? 7.046 -5.335 -26.340 1.00 66.06 88 ASN A O 1
ATOM 747 N N . GLN A 1 89 ? 9.094 -6.213 -26.563 1.00 73.69 89 GLN A N 1
ATOM 748 C CA . GLN A 1 89 ? 8.983 -7.107 -25.411 1.00 73.69 89 GLN A CA 1
ATOM 749 C C . GLN A 1 89 ? 8.799 -6.324 -24.102 1.00 73.69 89 GLN A C 1
ATOM 751 O O . GLN A 1 89 ? 7.884 -6.623 -23.332 1.00 73.69 89 GLN A O 1
ATOM 756 N N . LEU A 1 90 ? 9.594 -5.268 -23.891 1.00 68.00 90 LEU A N 1
ATOM 757 C CA . LEU A 1 90 ? 9.469 -4.378 -22.735 1.00 68.00 90 LEU A CA 1
ATOM 758 C C . LEU A 1 90 ? 8.077 -3.736 -22.670 1.00 68.00 90 LEU A C 1
ATOM 760 O O . LEU A 1 90 ? 7.476 -3.660 -21.597 1.00 68.00 90 LEU A O 1
ATOM 764 N N . ILE A 1 91 ? 7.539 -3.300 -23.811 1.00 63.59 91 ILE A N 1
ATOM 765 C CA . ILE A 1 91 ? 6.197 -2.723 -23.891 1.00 63.59 91 ILE A CA 1
ATOM 766 C C . ILE A 1 91 ? 5.128 -3.771 -23.567 1.00 63.59 91 ILE A C 1
ATOM 768 O O . ILE A 1 91 ? 4.203 -3.460 -22.824 1.00 63.59 91 ILE A O 1
ATOM 772 N N . ILE A 1 92 ? 5.234 -5.003 -24.076 1.00 71.81 92 ILE A N 1
ATOM 773 C CA . ILE A 1 92 ? 4.274 -6.084 -23.793 1.00 71.81 92 ILE A CA 1
ATOM 774 C C . ILE A 1 92 ? 4.267 -6.435 -22.302 1.00 71.81 92 ILE A C 1
ATOM 776 O O . ILE A 1 92 ? 3.198 -6.529 -21.692 1.00 71.81 92 ILE A O 1
ATOM 780 N N . GLU A 1 93 ? 5.446 -6.610 -21.707 1.00 71.31 93 GLU A N 1
ATOM 781 C CA . GLU A 1 93 ? 5.596 -6.957 -20.292 1.00 71.31 93 GLU A CA 1
ATOM 782 C C . GLU A 1 93 ? 5.005 -5.873 -19.393 1.00 71.31 93 GLU A C 1
ATOM 784 O O . GLU A 1 93 ? 4.161 -6.160 -18.540 1.00 71.31 93 GLU A O 1
ATOM 789 N N . ASN A 1 94 ? 5.350 -4.611 -19.648 1.00 63.31 94 ASN A N 1
ATOM 790 C CA . ASN A 1 94 ? 4.806 -3.495 -18.887 1.00 63.31 94 ASN A CA 1
ATOM 791 C C . ASN A 1 94 ? 3.309 -3.307 -19.152 1.00 63.31 94 ASN A C 1
ATOM 793 O O . ASN A 1 94 ? 2.543 -3.142 -18.205 1.00 63.31 94 ASN A O 1
ATOM 797 N N . ARG A 1 95 ? 2.841 -3.413 -20.402 1.00 66.25 95 ARG A N 1
ATOM 798 C CA . ARG A 1 95 ? 1.411 -3.344 -20.743 1.00 66.25 95 ARG A CA 1
ATOM 799 C C . ARG A 1 95 ? 0.600 -4.344 -19.929 1.00 66.25 95 ARG A C 1
ATOM 801 O O . ARG A 1 95 ? -0.456 -3.979 -19.428 1.00 66.25 95 ARG A O 1
ATOM 808 N N . ASN A 1 96 ? 1.085 -5.570 -19.752 1.00 67.19 96 ASN A N 1
ATOM 809 C CA . ASN A 1 96 ? 0.395 -6.565 -18.933 1.00 67.19 96 ASN A CA 1
ATOM 810 C C . ASN A 1 96 ? 0.350 -6.165 -17.452 1.00 67.19 96 ASN A C 1
ATOM 812 O O . ASN A 1 96 ? -0.700 -6.294 -16.822 1.00 67.19 96 ASN A O 1
ATOM 816 N N . VAL A 1 97 ? 1.440 -5.616 -16.908 1.00 65.00 97 VAL A N 1
ATOM 817 C CA . VAL A 1 97 ? 1.475 -5.079 -15.536 1.00 65.00 97 VAL A CA 1
ATOM 818 C C . VAL A 1 97 ? 0.462 -3.940 -15.363 1.00 65.00 97 VAL A C 1
ATOM 820 O O . VAL A 1 97 ? -0.301 -3.934 -14.395 1.00 65.00 97 VAL A O 1
ATOM 823 N N . TYR A 1 98 ? 0.395 -3.010 -16.316 1.00 59.16 98 TYR A N 1
ATOM 824 C CA . TYR A 1 98 ? -0.532 -1.876 -16.268 1.00 59.16 98 TYR A CA 1
ATOM 825 C C . TYR A 1 98 ? -1.988 -2.283 -16.499 1.00 59.16 98 TYR A C 1
ATOM 827 O O . TYR A 1 98 ? -2.858 -1.826 -15.763 1.00 59.16 98 TYR A O 1
ATOM 835 N N . ILE A 1 99 ? -2.269 -3.181 -17.449 1.00 66.69 99 ILE A N 1
ATOM 836 C CA . ILE A 1 99 ? -3.613 -3.735 -17.667 1.00 66.69 99 ILE A CA 1
ATOM 837 C C . ILE A 1 99 ? -4.105 -4.444 -16.408 1.00 66.69 99 ILE A C 1
ATOM 839 O O . ILE A 1 99 ? -5.262 -4.272 -16.032 1.00 66.69 99 ILE A O 1
ATOM 843 N N . ASN A 1 100 ? -3.248 -5.221 -15.745 1.00 67.38 100 ASN A N 1
ATOM 844 C CA . ASN A 1 100 ? -3.624 -5.902 -14.509 1.00 67.38 100 ASN A CA 1
ATOM 845 C C . ASN A 1 100 ? -3.926 -4.891 -13.395 1.00 67.38 100 ASN A C 1
ATOM 847 O O . ASN A 1 100 ? -4.997 -4.961 -12.802 1.00 67.38 100 ASN A O 1
ATOM 851 N N . ARG A 1 101 ? -3.085 -3.862 -13.215 1.00 58.91 101 ARG A N 1
ATOM 852 C CA . ARG A 1 101 ? -3.375 -2.762 -12.276 1.00 58.91 101 ARG A CA 1
ATOM 853 C C . ARG A 1 101 ? -4.675 -2.023 -12.600 1.00 58.91 101 ARG A C 1
ATOM 855 O O . ARG A 1 101 ? -5.423 -1.664 -11.694 1.00 58.91 101 ARG A O 1
ATOM 862 N N . PHE A 1 102 ? -4.964 -1.795 -13.879 1.00 55.47 102 PHE A N 1
ATOM 863 C CA . PHE A 1 102 ? -6.191 -1.127 -14.307 1.00 55.47 102 PHE A CA 1
ATOM 864 C C . PHE A 1 102 ? -7.429 -1.994 -14.049 1.00 55.47 102 PHE A C 1
ATOM 866 O O . PHE A 1 102 ? -8.452 -1.483 -13.600 1.00 55.47 102 PHE A O 1
ATOM 873 N N . LYS A 1 103 ? -7.330 -3.313 -14.263 1.00 65.00 103 LYS A N 1
ATOM 874 C CA . LYS A 1 103 ? -8.381 -4.277 -13.901 1.00 65.00 103 LYS A CA 1
ATOM 875 C C . LYS A 1 103 ? -8.642 -4.291 -12.396 1.00 65.00 103 LYS A C 1
ATOM 877 O O . LYS A 1 103 ? -9.805 -4.253 -12.003 1.00 65.00 103 LYS A O 1
ATOM 882 N N . ASP A 1 104 ? -7.595 -4.275 -11.575 1.00 62.31 104 ASP A N 1
ATOM 883 C CA . ASP A 1 104 ? -7.725 -4.233 -10.113 1.00 62.31 104 ASP A CA 1
ATOM 884 C C . ASP A 1 104 ? -8.419 -2.940 -9.650 1.00 62.31 104 ASP A C 1
ATOM 886 O O . ASP A 1 104 ? -9.313 -2.966 -8.801 1.00 62.31 104 ASP A O 1
ATOM 890 N N . LEU A 1 105 ? -8.069 -1.805 -10.265 1.00 55.09 105 LEU A N 1
ATOM 891 C CA . LEU A 1 105 ? -8.691 -0.512 -9.985 1.00 55.09 105 LEU A CA 1
ATOM 892 C C . LEU A 1 105 ? -10.168 -0.475 -10.412 1.00 55.09 105 LEU A C 1
ATOM 894 O O . LEU A 1 105 ? -11.019 -0.019 -9.648 1.00 55.09 105 LEU A O 1
ATOM 898 N N . LEU A 1 106 ? -10.490 -0.974 -11.611 1.00 57.47 106 LEU A N 1
ATOM 899 C CA . LEU A 1 106 ? -11.872 -1.081 -12.090 1.00 57.47 106 LEU A CA 1
ATOM 900 C C . LEU A 1 106 ? -12.708 -1.972 -11.170 1.00 57.47 106 LEU A C 1
ATOM 902 O O . LEU A 1 106 ? -13.803 -1.577 -10.773 1.00 57.47 106 LEU A O 1
ATOM 906 N N . TYR A 1 107 ? -12.166 -3.118 -10.758 1.00 67.12 107 TYR A N 1
ATOM 907 C CA . TYR A 1 107 ? -12.819 -4.017 -9.812 1.00 67.12 107 TYR A CA 1
ATOM 908 C C . TYR A 1 107 ? -13.101 -3.331 -8.463 1.00 67.12 107 TYR A C 1
ATOM 910 O O . TYR A 1 107 ? -14.202 -3.444 -7.914 1.00 67.12 107 TYR A O 1
ATOM 918 N N . ALA A 1 108 ? -12.148 -2.554 -7.940 1.00 53.78 108 ALA A N 1
ATOM 919 C CA . ALA A 1 108 ? -12.337 -1.780 -6.713 1.00 53.78 108 ALA A CA 1
ATOM 920 C C . ALA A 1 108 ? -13.430 -0.699 -6.856 1.00 53.78 108 ALA A C 1
ATOM 922 O O . ALA A 1 108 ? -14.237 -0.491 -5.938 1.00 53.78 108 ALA A O 1
ATOM 923 N N . ILE A 1 109 ? -13.501 -0.032 -8.012 1.00 55.56 109 ILE A N 1
ATOM 924 C CA . ILE A 1 109 ? -14.543 0.956 -8.327 1.00 55.56 109 ILE A CA 1
ATOM 925 C C . ILE A 1 109 ? -15.919 0.281 -8.413 1.00 55.56 109 ILE A C 1
ATOM 927 O O . ILE A 1 109 ? -16.859 0.745 -7.766 1.00 55.56 109 ILE A O 1
ATOM 931 N N . GLU A 1 110 ? -16.042 -0.838 -9.130 1.00 63.09 110 GLU A N 1
ATOM 932 C CA . GLU A 1 110 ? -17.291 -1.604 -9.251 1.00 63.09 110 GLU A CA 1
ATOM 933 C C . GLU A 1 110 ? -17.809 -2.076 -7.889 1.00 63.09 110 GLU A C 1
ATOM 935 O O . GLU A 1 110 ? -18.989 -1.898 -7.575 1.00 63.09 110 GLU A O 1
ATOM 940 N N . LYS A 1 111 ? -16.927 -2.595 -7.025 1.00 65.50 111 LYS A N 1
ATOM 941 C CA . LYS A 1 111 ? -17.290 -2.974 -5.651 1.00 65.50 111 LYS A CA 1
ATOM 942 C C . LYS A 1 111 ? -17.768 -1.786 -4.824 1.00 65.50 111 LYS A C 1
ATOM 944 O O . LYS A 1 111 ? -18.703 -1.922 -4.032 1.00 65.50 111 LYS A O 1
ATOM 949 N N . THR A 1 112 ? -17.175 -0.613 -5.029 1.00 52.41 112 THR A N 1
ATOM 950 C CA . THR A 1 112 ? -17.582 0.623 -4.351 1.00 52.41 112 THR A CA 1
ATOM 951 C C . THR A 1 112 ? -18.956 1.107 -4.822 1.00 52.41 112 THR A C 1
ATOM 953 O O . THR A 1 112 ? -19.755 1.564 -4.001 1.00 52.41 112 THR A O 1
ATOM 956 N N . ILE A 1 113 ? -19.258 0.985 -6.118 1.00 54.19 113 ILE A N 1
ATOM 957 C CA . ILE A 1 113 ? -20.561 1.338 -6.700 1.00 54.19 113 ILE A CA 1
ATOM 958 C C . ILE A 1 113 ? -21.642 0.361 -6.222 1.00 54.19 113 ILE A C 1
ATOM 960 O O . ILE A 1 113 ? -22.629 0.813 -5.643 1.00 54.19 113 ILE A O 1
ATOM 964 N N . GLN A 1 114 ? -21.412 -0.955 -6.318 1.00 62.12 114 GLN A N 1
ATOM 965 C CA . GLN A 1 114 ? -22.332 -1.976 -5.789 1.00 62.12 114 GLN A CA 1
ATOM 966 C C . GLN A 1 114 ? -22.636 -1.755 -4.304 1.00 62.12 114 GLN A C 1
ATOM 968 O O . GLN A 1 114 ? -23.776 -1.876 -3.864 1.00 62.12 114 GLN A O 1
ATOM 973 N N . TYR A 1 115 ? -21.627 -1.394 -3.510 1.00 53.53 115 TYR A N 1
ATOM 974 C CA . TYR A 1 115 ? -21.822 -1.093 -2.094 1.00 53.53 115 TYR A CA 1
ATOM 975 C C . TYR A 1 115 ? -22.710 0.141 -1.855 1.00 53.53 115 TYR A C 1
ATOM 977 O O . TYR A 1 115 ? -23.453 0.184 -0.873 1.00 53.53 115 TYR A O 1
ATOM 985 N N . ARG A 1 116 ? -22.644 1.153 -2.728 1.00 48.69 116 ARG A N 1
ATOM 986 C CA . ARG A 1 116 ? -23.506 2.344 -2.654 1.00 48.69 116 ARG A CA 1
ATOM 987 C C . ARG A 1 116 ? -24.933 2.040 -3.098 1.00 48.69 116 ARG A C 1
ATOM 989 O O . ARG A 1 116 ? -25.866 2.496 -2.446 1.00 48.69 116 ARG A O 1
ATOM 996 N N . GLU A 1 117 ? -25.096 1.248 -4.150 1.00 56.16 117 GLU A N 1
ATOM 997 C CA . GLU A 1 117 ? -26.404 0.858 -4.691 1.00 56.16 117 GLU A CA 1
ATOM 998 C C . GLU A 1 117 ? -27.151 -0.099 -3.754 1.00 56.16 117 GLU A C 1
ATOM 1000 O O . GLU A 1 117 ? -28.346 0.060 -3.526 1.00 56.16 117 GLU A O 1
ATOM 1005 N N . ASN A 1 118 ? -26.434 -0.996 -3.073 1.00 60.28 118 ASN A N 1
ATOM 1006 C CA . ASN A 1 118 ? -27.004 -1.870 -2.043 1.00 60.28 118 ASN A CA 1
ATOM 1007 C C . ASN A 1 118 ? -27.328 -1.137 -0.722 1.00 60.28 118 ASN A C 1
ATOM 1009 O O . ASN A 1 118 ? -27.819 -1.751 0.224 1.00 60.28 118 ASN A O 1
ATOM 1013 N N . LYS A 1 119 ? -27.078 0.179 -0.640 1.00 50.06 119 LYS A N 1
ATOM 1014 C CA . LYS A 1 119 ? -27.445 1.051 0.490 1.00 50.06 119 LYS A CA 1
ATOM 1015 C C . LYS A 1 119 ? -28.605 1.998 0.174 1.00 50.06 119 LYS A C 1
ATOM 1017 O O . LYS A 1 119 ? -28.674 3.108 0.709 1.00 50.06 119 LYS A O 1
ATOM 1022 N N . VAL A 1 120 ? -29.578 1.535 -0.607 1.00 45.50 120 VAL A N 1
ATOM 1023 C CA . VAL A 1 120 ? -30.930 2.106 -0.581 1.00 45.50 120 VAL A CA 1
ATOM 1024 C C . VAL A 1 120 ? -31.580 1.766 0.774 1.00 45.50 120 VAL A C 1
ATOM 1026 O O . VAL A 1 120 ? -32.102 0.680 0.986 1.00 45.50 120 VAL A O 1
ATOM 1029 N N . THR A 1 121 ? -31.430 2.710 1.711 1.00 47.09 121 THR A N 1
ATOM 1030 C CA . THR A 1 121 ? -32.174 2.968 2.967 1.00 47.09 121 THR A CA 1
ATOM 1031 C C . THR A 1 121 ? -32.823 1.793 3.725 1.00 47.09 121 THR A C 1
ATOM 1033 O O . THR A 1 121 ? -33.850 1.283 3.283 1.00 47.09 121 THR A O 1
ATOM 1036 N N . PRO A 1 122 ? -32.389 1.493 4.970 1.00 47.12 122 PRO A N 1
ATOM 1037 C CA . PRO A 1 122 ? -33.266 0.842 5.939 1.00 47.12 122 PRO A CA 1
ATOM 1038 C C . PRO A 1 122 ? -34.338 1.831 6.443 1.00 47.12 122 PRO A C 1
ATOM 1040 O O . PRO A 1 122 ? -34.063 3.035 6.542 1.00 47.12 122 PRO A O 1
ATOM 1043 N N . PRO A 1 123 ? -35.556 1.358 6.776 1.00 43.94 123 PRO A N 1
ATOM 1044 C CA . PRO A 1 123 ? -36.629 2.214 7.258 1.00 43.94 123 PRO A CA 1
ATOM 1045 C C . PRO A 1 123 ? -36.231 2.851 8.589 1.00 43.94 123 PRO A C 1
ATOM 1047 O O . PRO A 1 123 ? -35.771 2.198 9.527 1.00 43.94 123 PRO A O 1
ATOM 1050 N N . ARG A 1 124 ? -36.411 4.168 8.645 1.00 50.22 124 ARG A N 1
ATOM 1051 C CA . ARG A 1 124 ? -36.181 5.005 9.815 1.00 50.22 124 ARG A CA 1
ATOM 1052 C C . ARG A 1 124 ? -37.301 4.758 10.826 1.00 50.22 124 ARG A C 1
ATOM 1054 O O . ARG A 1 124 ? -38.257 5.520 10.859 1.00 50.22 124 ARG A O 1
ATOM 1061 N N . ASN A 1 125 ? -37.165 3.728 11.656 1.00 41.00 125 ASN A N 1
ATOM 1062 C CA . ASN A 1 125 ? -37.963 3.619 12.874 1.00 41.00 125 ASN A CA 1
ATOM 1063 C C . ASN A 1 125 ? -37.188 4.221 14.043 1.00 41.00 125 ASN A C 1
ATOM 1065 O O . ASN A 1 125 ? -36.177 3.702 14.513 1.00 41.00 125 ASN A O 1
ATOM 1069 N N . SER A 1 126 ? -37.671 5.391 14.447 1.00 60.25 126 SER A N 1
ATOM 1070 C CA . SER A 1 126 ? -37.324 6.075 15.676 1.00 60.25 126 SER A CA 1
ATOM 1071 C C . SER A 1 126 ? -37.980 5.369 16.855 1.00 60.25 126 SER A C 1
ATOM 1073 O O . SER A 1 126 ? -39.188 5.495 17.029 1.00 60.25 126 SER A O 1
ATOM 1075 N N . GLU A 1 127 ? -37.190 4.739 17.715 1.00 41.31 127 GLU A N 1
ATOM 1076 C CA . GLU A 1 127 ? -37.572 4.586 19.117 1.00 41.31 127 GLU A CA 1
ATOM 1077 C C . GLU A 1 127 ? -36.430 5.079 20.001 1.00 41.31 127 GLU A C 1
ATOM 1079 O O . GLU A 1 127 ? -35.377 4.466 20.172 1.00 41.31 127 GLU A O 1
ATOM 1084 N N . ASN A 1 128 ? -36.654 6.295 20.496 1.00 47.03 128 ASN A N 1
ATOM 1085 C CA . ASN A 1 128 ? -35.929 6.906 21.589 1.00 47.03 128 ASN A CA 1
ATOM 1086 C C . ASN A 1 128 ? -36.221 6.129 22.873 1.00 47.03 128 ASN A C 1
ATOM 1088 O O . ASN A 1 128 ? -37.292 6.299 23.444 1.00 47.03 128 ASN A O 1
ATOM 1092 N N . THR A 1 129 ? -35.220 5.437 23.408 1.00 41.66 129 THR A N 1
ATOM 1093 C CA . THR A 1 129 ? -35.007 5.386 24.859 1.00 41.66 129 THR A CA 1
ATOM 1094 C C . THR A 1 129 ? -33.514 5.456 25.147 1.00 41.66 129 THR A C 1
ATOM 1096 O O . THR A 1 129 ? -32.743 4.528 24.916 1.00 41.66 129 THR A O 1
ATOM 1099 N N . SER A 1 130 ? -33.119 6.639 25.609 1.00 52.69 130 SER A N 1
ATOM 1100 C CA . SER A 1 130 ? -31.781 7.044 26.012 1.00 52.69 130 SER A CA 1
ATOM 1101 C C . SER A 1 130 ? -31.291 6.237 27.218 1.00 52.69 130 SER A C 1
ATOM 1103 O O . SER A 1 130 ? -31.484 6.623 28.370 1.00 52.69 130 SER A O 1
ATOM 1105 N N . THR A 1 131 ? -30.533 5.188 26.940 1.00 44.44 131 THR A N 1
ATOM 1106 C CA . THR A 1 131 ? -29.391 4.792 27.767 1.00 44.44 131 THR A CA 1
ATOM 1107 C C . THR A 1 131 ? -28.174 4.884 26.861 1.00 44.44 131 THR A C 1
ATOM 1109 O O . THR A 1 131 ? -28.095 4.148 25.880 1.00 44.44 131 THR A O 1
ATOM 1112 N N . LYS A 1 132 ? -27.268 5.846 27.106 1.00 60.25 132 LYS A N 1
ATOM 1113 C CA . LYS A 1 132 ? -26.025 6.014 26.330 1.00 60.25 132 LYS A CA 1
ATOM 1114 C C . LYS A 1 132 ? -25.245 4.699 26.388 1.00 60.25 132 LYS A C 1
ATOM 1116 O O . LYS A 1 132 ? -24.525 4.466 27.352 1.00 60.25 132 LYS A O 1
ATOM 1121 N N . LYS A 1 133 ? -25.417 3.845 25.377 1.00 72.31 133 LYS A N 1
ATOM 1122 C CA . LYS A 1 133 ? -24.648 2.613 25.238 1.00 72.31 133 LYS A CA 1
ATOM 1123 C C . LYS A 1 133 ? -23.180 3.015 25.156 1.00 72.31 133 LYS A C 1
ATOM 1125 O O . LYS A 1 133 ? -22.809 3.858 24.333 1.00 72.31 133 LYS A O 1
ATOM 1130 N N . GLU A 1 134 ? -22.387 2.495 26.081 1.00 81.38 134 GLU A N 1
ATOM 1131 C CA . GLU A 1 134 ? -20.948 2.695 26.071 1.00 81.38 134 GLU A CA 1
ATOM 1132 C C . GLU A 1 134 ? -20.367 2.113 24.781 1.00 81.38 134 GLU A C 1
ATOM 1134 O O . GLU A 1 134 ? -20.884 1.136 24.245 1.00 81.38 134 GLU A O 1
ATOM 1139 N N . VAL A 1 135 ? -19.361 2.789 24.232 1.00 84.31 135 VAL A N 1
ATOM 1140 C CA . VAL A 1 135 ? -18.779 2.451 22.933 1.00 84.31 135 VAL A CA 1
ATOM 1141 C C . VAL A 1 135 ? -17.487 1.710 23.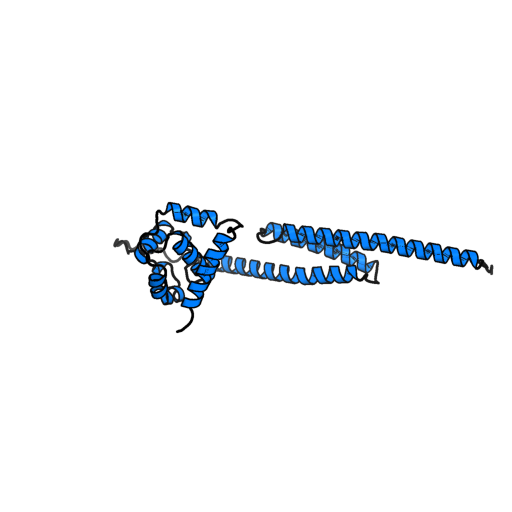204 1.00 84.31 135 VAL A C 1
ATOM 1143 O O . VAL A 1 135 ? -16.568 2.305 23.764 1.00 84.31 135 VAL A O 1
ATOM 1146 N N . LEU A 1 136 ? -17.428 0.446 22.811 1.00 92.12 136 LEU A N 1
ATOM 1147 C CA . LEU A 1 136 ? -16.280 -0.421 23.050 1.00 92.12 136 LEU A CA 1
ATOM 1148 C C . LEU A 1 136 ? -15.384 -0.464 21.813 1.00 92.12 136 LEU A C 1
ATOM 1150 O O . LEU A 1 136 ? -15.822 -0.164 20.704 1.00 92.12 136 LEU A O 1
ATOM 1154 N N . PHE A 1 137 ? -14.110 -0.825 21.988 1.00 93.31 137 PHE A N 1
ATOM 1155 C CA . PHE A 1 137 ? -13.209 -0.958 20.839 1.00 93.31 137 PHE A CA 1
ATOM 1156 C C . PHE A 1 137 ? -13.631 -2.123 19.927 1.00 93.31 137 PHE A C 1
ATOM 1158 O O . PHE A 1 137 ? -13.537 -2.016 18.709 1.00 93.31 137 PHE A O 1
ATOM 1165 N N . GLU A 1 138 ? -14.224 -3.168 20.510 1.00 93.94 138 GLU A N 1
ATOM 1166 C CA . GLU A 1 138 ? -14.869 -4.289 19.811 1.00 93.94 138 GLU A CA 1
ATOM 1167 C C . GLU A 1 138 ? -15.910 -3.858 18.774 1.00 93.94 138 GLU A C 1
ATOM 1169 O O . GLU A 1 138 ? -16.064 -4.530 17.756 1.00 93.94 138 GLU A O 1
ATOM 1174 N N . ASP A 1 139 ? -16.592 -2.724 18.986 1.00 92.06 139 ASP A N 1
ATOM 1175 C CA . ASP A 1 139 ? -17.585 -2.193 18.041 1.00 92.06 139 ASP A CA 1
ATOM 1176 C C . ASP A 1 139 ? -16.950 -1.761 16.705 1.00 92.06 139 ASP A C 1
ATOM 1178 O O . ASP A 1 139 ? -17.660 -1.513 15.728 1.00 92.06 139 ASP A O 1
ATOM 1182 N N . PHE A 1 140 ? -15.621 -1.623 16.666 1.00 92.94 140 PHE A N 1
ATOM 1183 C CA . PHE A 1 140 ? -14.866 -1.236 15.479 1.00 92.94 140 PHE A CA 1
ATOM 1184 C C . PHE A 1 140 ? -14.194 -2.414 14.774 1.00 92.94 140 PHE A C 1
ATOM 1186 O O . PHE A 1 140 ? -13.719 -2.206 13.660 1.00 92.94 140 PHE A O 1
ATOM 1193 N N . LEU A 1 141 ? -14.159 -3.610 15.365 1.00 94.31 141 LEU A N 1
ATOM 1194 C CA . LEU A 1 141 ? -13.465 -4.787 14.831 1.00 94.31 141 LEU A CA 1
ATOM 1195 C C . LEU A 1 141 ? -14.398 -5.675 13.995 1.00 94.31 141 LEU A C 1
ATOM 1197 O O . LEU A 1 141 ? -15.616 -5.674 14.195 1.00 94.31 141 LEU A O 1
ATOM 1201 N N . THR A 1 142 ? -13.829 -6.436 13.056 1.00 95.19 142 THR A N 1
ATOM 1202 C CA . THR A 1 142 ? -14.540 -7.560 12.416 1.00 95.19 142 THR A CA 1
ATOM 1203 C C . THR A 1 142 ? -14.654 -8.739 13.386 1.00 95.19 142 THR A C 1
ATOM 1205 O O . THR A 1 142 ? -14.124 -8.677 14.495 1.00 95.19 142 THR A O 1
ATOM 1208 N N . GLU A 1 143 ? -15.340 -9.818 13.002 1.00 93.75 143 GLU A N 1
ATOM 1209 C CA . GLU A 1 143 ? -15.405 -11.011 13.857 1.00 93.75 143 GLU A CA 1
ATOM 1210 C C . GLU A 1 143 ? -14.008 -11.616 14.072 1.00 93.75 143 GLU A C 1
ATOM 1212 O O . GLU A 1 143 ? -13.625 -11.876 15.207 1.00 93.75 143 GLU A O 1
ATOM 1217 N N . GLU A 1 144 ? -13.188 -11.689 13.024 1.00 93.00 144 GLU A N 1
ATOM 1218 C CA . GLU A 1 144 ? -11.796 -12.151 13.091 1.00 93.00 144 GLU A CA 1
ATOM 1219 C C . GLU A 1 144 ? -10.923 -11.214 13.944 1.00 93.00 144 GLU A C 1
ATOM 1221 O O . GLU A 1 144 ? -10.069 -11.653 14.713 1.00 93.00 144 GLU A O 1
ATOM 1226 N N . GLY A 1 145 ? -11.152 -9.898 13.860 1.00 94.25 145 GLY A N 1
ATOM 1227 C CA . GLY A 1 145 ? -10.460 -8.925 14.705 1.00 94.25 145 GLY A CA 1
ATOM 1228 C C . GLY A 1 145 ? -10.786 -9.096 16.191 1.00 94.25 145 GLY A C 1
ATOM 1229 O O . GLY A 1 145 ? -9.910 -8.928 17.042 1.00 94.25 145 GLY A O 1
ATOM 1230 N N . LYS A 1 146 ? -12.030 -9.468 16.518 1.00 95.88 146 LYS A N 1
ATOM 1231 C CA . LYS A 1 146 ? -12.443 -9.755 17.900 1.00 95.88 146 LYS A CA 1
ATOM 1232 C C . LYS A 1 146 ? -11.759 -11.000 18.454 1.00 95.88 146 LYS A C 1
ATOM 1234 O O . LYS A 1 146 ? -11.429 -11.010 19.638 1.00 95.88 146 LYS A O 1
ATOM 1239 N N . GLU A 1 147 ? -11.497 -12.013 17.628 1.00 95.50 147 GLU A N 1
ATOM 1240 C CA . GLU A 1 147 ? -10.802 -13.233 18.065 1.00 95.50 147 GLU A CA 1
ATOM 1241 C C . GLU A 1 147 ? -9.398 -12.937 18.606 1.00 95.50 147 GLU A C 1
ATOM 1243 O O . GLU A 1 147 ? -8.980 -13.516 19.612 1.00 95.50 147 GLU A O 1
ATOM 1248 N N . ILE A 1 148 ? -8.683 -11.988 17.992 1.00 94.81 148 ILE A N 1
ATOM 1249 C CA . ILE A 1 148 ? -7.332 -11.608 18.427 1.00 94.81 148 ILE A CA 1
ATOM 1250 C C . ILE A 1 148 ? -7.316 -10.501 19.490 1.00 94.81 148 ILE A C 1
ATOM 1252 O O . ILE A 1 148 ? -6.254 -10.203 20.043 1.00 94.81 148 ILE A O 1
ATOM 1256 N N . LEU A 1 149 ? -8.463 -9.895 19.820 1.00 95.19 149 LEU A N 1
ATOM 1257 C CA . LEU A 1 149 ? -8.535 -8.765 20.748 1.00 95.19 149 LEU A CA 1
ATOM 1258 C C . LEU A 1 149 ? -7.907 -9.043 22.125 1.00 95.19 149 LEU A C 1
ATOM 1260 O O . LEU A 1 149 ? -7.158 -8.186 22.597 1.00 95.19 149 LEU A O 1
ATOM 1264 N N . PRO A 1 150 ? -8.114 -10.204 22.779 1.00 94.88 150 PRO A N 1
ATOM 1265 C CA . PRO A 1 150 ? -7.455 -10.482 24.055 1.00 94.88 150 PRO A CA 1
ATOM 1266 C C . PRO A 1 150 ? -5.924 -10.432 23.958 1.00 94.88 150 PRO A C 1
ATOM 1268 O O . PRO A 1 150 ? -5.251 -9.983 24.887 1.00 94.88 150 PRO A O 1
ATOM 1271 N N . ALA A 1 151 ? -5.367 -10.867 22.824 1.00 94.25 151 ALA A N 1
ATOM 1272 C CA . ALA A 1 151 ? -3.934 -10.812 22.580 1.00 94.25 151 ALA A CA 1
ATOM 1273 C C . ALA A 1 151 ? -3.464 -9.385 22.267 1.00 94.25 151 ALA A C 1
ATOM 1275 O O . ALA A 1 151 ? -2.433 -8.972 22.790 1.00 94.25 151 ALA A O 1
ATOM 1276 N N . LEU A 1 152 ? -4.251 -8.611 21.509 1.00 94.38 152 LEU A N 1
ATOM 1277 C CA . LEU A 1 152 ? -3.986 -7.188 21.274 1.00 94.38 152 LEU A CA 1
ATOM 1278 C C . LEU A 1 152 ? -3.949 -6.399 22.580 1.00 94.38 152 LEU A C 1
ATOM 1280 O O . LEU A 1 152 ? -3.029 -5.618 22.789 1.00 94.38 152 LEU A O 1
ATOM 1284 N N . ILE A 1 153 ? -4.930 -6.603 23.466 1.00 93.25 153 ILE A N 1
ATOM 1285 C CA . ILE A 1 153 ? -4.984 -5.917 24.764 1.00 93.25 153 ILE A CA 1
ATOM 1286 C C . ILE A 1 153 ? -3.719 -6.209 25.555 1.00 93.25 153 ILE A C 1
ATOM 1288 O O . ILE A 1 153 ? -3.139 -5.288 26.111 1.00 93.25 153 ILE A O 1
ATOM 1292 N N . LYS A 1 154 ? -3.277 -7.469 25.586 1.00 91.75 154 LYS A N 1
ATOM 1293 C CA . LYS A 1 154 ? -2.064 -7.866 26.302 1.00 91.75 154 LYS A CA 1
ATOM 1294 C C . LYS A 1 154 ? -0.801 -7.228 25.717 1.00 91.75 154 LYS A C 1
ATOM 1296 O O . LYS A 1 154 ? 0.064 -6.823 26.485 1.00 91.75 154 LYS A O 1
ATOM 1301 N N . GLU A 1 155 ? -0.692 -7.184 24.394 1.00 93.88 155 GLU A N 1
ATOM 1302 C CA . GLU A 1 155 ? 0.495 -6.683 23.694 1.00 93.88 155 GLU A CA 1
ATOM 1303 C C . GLU A 1 155 ? 0.613 -5.158 23.772 1.00 93.88 155 GLU A C 1
ATOM 1305 O O . GLU A 1 155 ? 1.692 -4.629 24.006 1.00 93.88 155 GLU A O 1
ATOM 1310 N N . TYR A 1 156 ? -0.511 -4.457 23.625 1.00 92.62 156 TYR A N 1
ATOM 1311 C CA . TYR A 1 156 ? -0.556 -3.003 23.480 1.00 92.62 156 TYR A CA 1
ATOM 1312 C C . TYR A 1 156 ? -1.030 -2.274 24.745 1.00 92.62 156 TYR A C 1
ATOM 1314 O O . TYR A 1 156 ? -1.401 -1.097 24.702 1.00 92.62 156 TYR A O 1
ATOM 1322 N N . GLN A 1 157 ? -1.068 -2.955 25.893 1.00 92.00 157 GLN A N 1
ATOM 1323 C CA . GLN A 1 157 ? -1.499 -2.329 27.139 1.00 92.00 157 GLN A CA 1
ATOM 1324 C C . GLN A 1 157 ? -0.512 -1.241 27.569 1.00 92.00 157 GLN A C 1
ATOM 1326 O O . GLN A 1 157 ? 0.649 -1.513 27.855 1.00 92.00 157 GLN A O 1
ATOM 1331 N N . ASN A 1 158 ? -1.004 -0.014 27.717 1.00 85.81 158 ASN A N 1
ATOM 1332 C CA . ASN A 1 158 ? -0.218 1.174 28.053 1.00 85.81 158 ASN A CA 1
ATOM 1333 C C . ASN A 1 158 ? 0.887 1.506 27.036 1.00 85.81 158 ASN A C 1
ATOM 1335 O O . ASN A 1 158 ? 1.806 2.252 27.379 1.00 85.81 158 ASN A O 1
ATOM 1339 N N . SER A 1 159 ? 0.782 0.984 25.811 1.00 88.06 159 SER A N 1
ATOM 1340 C CA . SER A 1 159 ? 1.632 1.384 24.692 1.00 88.06 159 SER A CA 1
ATOM 1341 C C . SER A 1 159 ? 1.493 2.869 24.392 1.00 88.06 159 SER A C 1
ATOM 1343 O O . SER A 1 159 ? 0.477 3.510 24.701 1.00 88.06 159 SER A O 1
ATOM 1345 N N . ASP A 1 160 ? 2.528 3.423 23.771 1.00 85.19 160 ASP A N 1
ATOM 1346 C CA . ASP A 1 160 ? 2.500 4.823 23.392 1.00 85.19 160 ASP A CA 1
ATOM 1347 C C . ASP A 1 160 ? 1.467 5.081 22.268 1.00 85.19 160 ASP A C 1
ATOM 1349 O O . ASP A 1 160 ? 1.035 4.165 21.557 1.00 85.19 160 ASP A O 1
ATOM 1353 N N . PRO A 1 161 ? 1.010 6.334 22.088 1.00 84.56 161 PRO A N 1
ATOM 1354 C CA . PRO A 1 161 ? -0.003 6.637 21.082 1.00 84.56 161 PRO A CA 1
ATOM 1355 C C . PRO A 1 161 ? 0.405 6.288 19.647 1.00 84.56 161 PRO A C 1
ATOM 1357 O O . PRO A 1 161 ? -0.469 6.036 18.816 1.00 84.56 161 PRO A O 1
ATOM 1360 N N . GLN A 1 162 ? 1.705 6.301 19.357 1.00 85.12 162 GLN A N 1
ATOM 1361 C CA . GLN A 1 162 ? 2.250 6.023 18.037 1.00 85.12 162 GLN A CA 1
ATOM 1362 C C . GLN A 1 162 ? 2.222 4.515 17.743 1.00 85.12 162 GLN A C 1
ATOM 1364 O O . GLN A 1 162 ? 1.813 4.118 16.655 1.00 85.12 162 GLN A O 1
ATOM 1369 N N . GLU A 1 163 ? 2.547 3.676 18.723 1.00 88.06 163 GLU A N 1
ATOM 1370 C CA . GLU A 1 163 ? 2.416 2.220 18.663 1.00 88.06 163 GLU A CA 1
ATOM 1371 C C . GLU A 1 163 ? 0.959 1.790 18.456 1.00 88.06 163 GLU A C 1
ATOM 1373 O O . GLU A 1 163 ? 0.680 0.959 17.590 1.00 88.06 163 GLU A O 1
ATOM 1378 N N . ILE A 1 164 ? 0.006 2.387 19.191 1.00 90.62 164 ILE A N 1
ATOM 1379 C CA . ILE A 1 164 ? -1.427 2.109 18.975 1.00 90.62 164 ILE A CA 1
ATOM 1380 C C . ILE A 1 164 ? -1.846 2.539 17.561 1.00 90.62 164 ILE A C 1
ATOM 1382 O O . ILE A 1 164 ? -2.648 1.864 16.919 1.00 90.62 164 ILE A O 1
ATOM 1386 N N . PHE A 1 165 ? -1.298 3.640 17.045 1.00 88.19 165 PHE A N 1
ATOM 1387 C CA . PHE A 1 165 ? -1.582 4.079 15.684 1.00 88.19 165 PHE A CA 1
ATOM 1388 C C . PHE A 1 165 ? -1.060 3.088 14.629 1.00 88.19 165 PHE A C 1
ATOM 1390 O O . PHE A 1 165 ? -1.827 2.692 13.750 1.00 88.19 165 PHE A O 1
ATOM 1397 N N . TYR A 1 166 ? 0.188 2.623 14.731 1.00 89.44 166 TYR A N 1
ATOM 1398 C CA . TYR A 1 166 ? 0.717 1.604 13.815 1.00 89.44 166 TYR A CA 1
ATOM 1399 C C . TYR A 1 166 ? -0.016 0.267 13.938 1.00 89.44 166 TYR A C 1
ATOM 1401 O O . TYR A 1 166 ? -0.246 -0.398 12.929 1.00 89.44 166 TYR A O 1
ATOM 1409 N N . MET A 1 167 ? -0.447 -0.101 15.146 1.00 93.25 167 MET A N 1
ATOM 1410 C CA . MET A 1 167 ? -1.330 -1.246 15.362 1.00 93.25 167 MET A CA 1
ATOM 1411 C C . MET A 1 167 ? -2.641 -1.091 14.581 1.00 93.25 167 MET A C 1
ATOM 1413 O O . MET A 1 167 ? -3.032 -2.016 13.875 1.00 93.25 167 MET A O 1
ATOM 1417 N N . LEU A 1 168 ? -3.290 0.078 14.624 1.00 92.06 168 LEU A N 1
ATOM 1418 C CA . LEU A 1 168 ? -4.523 0.325 13.865 1.00 92.06 168 LEU A CA 1
ATOM 1419 C C . LEU A 1 168 ? -4.315 0.252 12.351 1.00 92.06 168 LEU A C 1
ATOM 1421 O O . LEU A 1 168 ? -5.179 -0.285 11.663 1.00 92.06 168 LEU A O 1
ATOM 1425 N N . LEU A 1 169 ? -3.191 0.764 11.838 1.00 88.56 169 LEU A N 1
ATOM 1426 C CA . LEU A 1 169 ? -2.843 0.629 10.420 1.00 88.56 169 LEU A CA 1
ATOM 1427 C C . LEU A 1 169 ? -2.637 -0.839 10.034 1.00 88.56 169 LEU A C 1
ATOM 1429 O O . LEU A 1 169 ? -3.111 -1.276 8.990 1.00 88.56 169 LEU A O 1
ATOM 1433 N N . ALA A 1 170 ? -1.967 -1.619 10.886 1.00 91.38 170 ALA A N 1
ATOM 1434 C CA . ALA A 1 170 ? -1.772 -3.041 10.638 1.00 91.38 170 ALA A CA 1
ATOM 1435 C C . ALA A 1 170 ? -3.115 -3.793 10.658 1.00 91.38 170 ALA A C 1
ATOM 1437 O O . ALA A 1 170 ? -3.368 -4.611 9.778 1.00 91.38 170 ALA A O 1
ATOM 1438 N N . LEU A 1 171 ? -4.014 -3.481 11.601 1.00 93.50 171 LEU A N 1
ATOM 1439 C CA . LEU A 1 171 ? -5.371 -4.039 11.611 1.00 93.50 171 LEU A CA 1
ATOM 1440 C C . LEU A 1 171 ? -6.167 -3.671 10.351 1.00 93.50 171 LEU A C 1
ATOM 1442 O O . LEU A 1 171 ? -6.949 -4.493 9.879 1.00 93.50 171 LEU A O 1
ATOM 1446 N N . GLU A 1 172 ? -5.992 -2.462 9.814 1.00 90.62 172 GLU A N 1
ATOM 1447 C CA . GLU A 1 172 ? -6.615 -2.042 8.554 1.00 90.62 172 GLU A CA 1
ATOM 1448 C C . GLU A 1 172 ? -6.070 -2.833 7.358 1.00 90.62 172 GLU A C 1
ATOM 1450 O O . GLU A 1 172 ? -6.864 -3.323 6.557 1.00 90.62 172 GLU A O 1
ATOM 1455 N N . GLU A 1 173 ? -4.751 -3.033 7.270 1.00 88.75 173 GLU A N 1
ATOM 1456 C CA . GLU A 1 173 ? -4.130 -3.811 6.189 1.00 88.75 173 GLU A CA 1
ATOM 1457 C C . GLU A 1 173 ? -4.553 -5.288 6.201 1.00 88.75 173 GLU A C 1
ATOM 1459 O O . GLU A 1 173 ? -4.791 -5.869 5.144 1.00 88.75 173 GLU A O 1
ATOM 1464 N N . PHE A 1 174 ? -4.700 -5.890 7.386 1.00 91.00 174 PHE A N 1
ATOM 1465 C CA . PHE A 1 174 ? -5.208 -7.259 7.537 1.00 91.00 174 PHE A CA 1
ATOM 1466 C C . PHE A 1 174 ? -6.746 -7.358 7.499 1.00 91.00 174 PHE A C 1
ATOM 1468 O O . PHE A 1 174 ? -7.286 -8.438 7.726 1.00 91.00 174 PHE A O 1
ATOM 1475 N N . GLU A 1 175 ? -7.455 -6.255 7.235 1.00 93.38 175 GLU A N 1
ATOM 1476 C CA . GLU A 1 175 ? -8.924 -6.165 7.216 1.00 93.38 175 GLU A CA 1
ATOM 1477 C C . GLU A 1 175 ? -9.619 -6.626 8.521 1.00 93.38 175 GLU A C 1
ATOM 1479 O O . GLU A 1 175 ? -10.773 -7.046 8.506 1.00 93.38 175 GLU A O 1
ATOM 1484 N N . LEU A 1 176 ? -8.951 -6.490 9.673 1.00 94.62 176 LEU A N 1
ATOM 1485 C CA . LEU A 1 176 ? -9.456 -6.870 11.007 1.00 94.62 176 LEU A CA 1
ATOM 1486 C C . LEU A 1 176 ? -10.228 -5.747 11.720 1.00 94.62 176 LEU A C 1
ATOM 1488 O O . LEU A 1 176 ? -10.810 -5.944 12.791 1.00 94.62 176 LEU A O 1
ATOM 1492 N N . ILE A 1 177 ? -10.236 -4.548 11.138 1.00 93.69 177 ILE A N 1
ATOM 1493 C CA . ILE A 1 177 ? -10.976 -3.380 11.621 1.00 93.69 177 ILE A CA 1
ATOM 1494 C C . ILE A 1 177 ? -11.939 -2.877 10.542 1.00 93.69 177 ILE A C 1
ATOM 1496 O O . ILE A 1 177 ? -11.676 -2.913 9.341 1.00 93.69 177 ILE A O 1
ATOM 1500 N N . THR A 1 178 ? -13.101 -2.391 10.963 1.00 88.62 178 THR A N 1
ATOM 1501 C CA . THR A 1 178 ? -14.135 -1.896 10.054 1.00 88.62 178 THR A CA 1
ATOM 1502 C C . THR A 1 178 ? -13.665 -0.638 9.318 1.00 88.62 178 THR A C 1
ATOM 1504 O O . THR A 1 178 ? -13.291 0.350 9.944 1.00 88.62 178 THR A O 1
ATOM 1507 N N . LYS A 1 179 ? -13.810 -0.593 7.983 1.00 7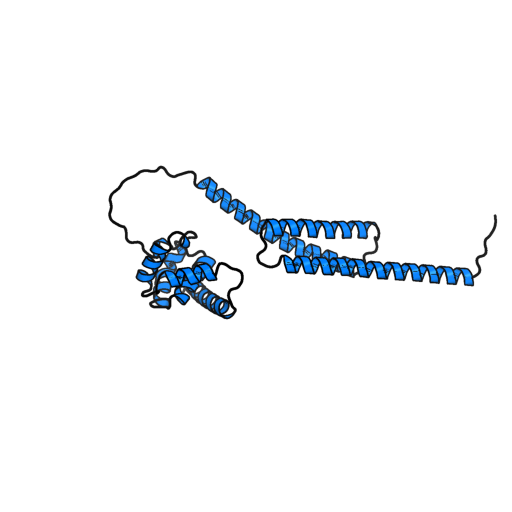5.75 179 LYS A N 1
ATOM 1508 C CA . LYS A 1 179 ? -13.371 0.524 7.100 1.00 75.75 179 LYS A CA 1
ATOM 1509 C C . LYS A 1 179 ? -13.940 1.917 7.441 1.00 75.75 179 LYS A C 1
ATOM 1511 O O . LYS A 1 179 ? -13.591 2.914 6.822 1.00 75.75 179 LYS A O 1
ATOM 1516 N N . ASN A 1 180 ? -14.863 2.014 8.399 1.00 75.69 180 ASN A N 1
ATOM 1517 C CA . ASN A 1 180 ? -15.488 3.267 8.829 1.00 75.69 180 ASN A CA 1
ATOM 1518 C C . ASN A 1 180 ? -15.019 3.751 10.211 1.00 75.69 180 ASN A C 1
ATOM 1520 O O . ASN A 1 180 ? -15.560 4.747 10.700 1.00 75.69 180 ASN A O 1
ATOM 1524 N N . TYR A 1 181 ? -14.043 3.094 10.843 1.00 79.75 181 TYR A N 1
ATOM 1525 C CA . TYR A 1 181 ? -13.567 3.458 12.183 1.00 79.75 181 TYR A CA 1
ATOM 1526 C C . TYR A 1 181 ? -13.046 4.907 12.264 1.00 79.75 181 TYR A C 1
ATOM 1528 O O . TYR A 1 181 ? -13.273 5.609 13.254 1.00 79.75 181 TYR A O 1
ATOM 1536 N N . THR A 1 182 ? -12.485 5.420 11.166 1.00 75.62 182 THR A N 1
ATOM 1537 C CA . THR A 1 182 ? -12.005 6.804 11.023 1.00 75.62 182 THR A CA 1
ATOM 1538 C C . THR A 1 182 ? -13.118 7.856 10.973 1.00 75.62 182 THR A C 1
ATOM 1540 O O . THR A 1 182 ? -12.870 9.021 11.287 1.00 75.62 182 THR A O 1
ATOM 1543 N N . LYS A 1 183 ? -14.369 7.488 10.651 1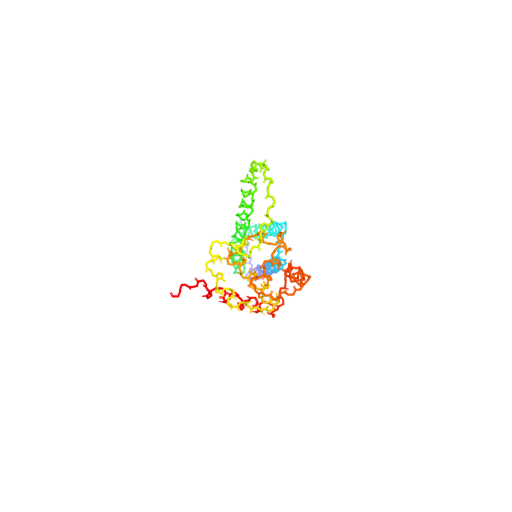.00 77.44 183 LYS A N 1
ATOM 1544 C CA . LYS A 1 183 ? -15.500 8.440 10.602 1.00 77.44 183 LYS A CA 1
ATOM 1545 C C . LYS A 1 183 ? -15.894 8.958 11.978 1.00 77.44 183 LYS A C 1
ATOM 1547 O O . LYS A 1 183 ? -16.516 10.012 12.083 1.00 77.44 183 LYS A O 1
ATOM 1552 N N . ASN A 1 184 ? -15.557 8.223 13.036 1.00 78.31 184 ASN A N 1
ATOM 1553 C CA . ASN A 1 184 ? -15.969 8.541 14.396 1.00 78.31 184 ASN A CA 1
ATOM 1554 C C . ASN A 1 184 ? -14.764 8.646 15.339 1.00 78.31 184 ASN A C 1
ATOM 1556 O O . ASN A 1 184 ? -14.735 8.034 16.405 1.00 78.31 184 ASN A O 1
ATOM 1560 N N . LYS A 1 185 ? -13.774 9.465 14.948 1.00 81.12 185 LYS A N 1
ATOM 1561 C CA . LYS A 1 185 ? -12.489 9.647 15.653 1.00 81.12 185 LYS A CA 1
ATOM 1562 C C . LYS A 1 185 ? -12.627 9.870 17.161 1.00 81.12 185 LYS A C 1
ATOM 1564 O O . LYS A 1 185 ? -11.841 9.340 17.933 1.00 81.12 185 LYS A O 1
ATOM 1569 N N . THR A 1 186 ? -13.634 10.630 17.600 1.00 82.88 186 THR A N 1
ATOM 1570 C CA . THR A 1 186 ? -13.893 10.862 19.032 1.00 82.88 186 THR A CA 1
ATOM 1571 C C . THR A 1 186 ? -14.276 9.580 19.762 1.00 82.88 186 THR A C 1
ATOM 1573 O O . THR A 1 186 ? -13.785 9.326 20.858 1.00 82.88 186 THR A O 1
ATOM 1576 N N . ARG A 1 187 ? -15.163 8.777 19.163 1.00 85.88 187 ARG A N 1
ATOM 1577 C CA . ARG A 1 187 ? -15.616 7.512 19.747 1.00 85.88 187 ARG A CA 1
ATOM 1578 C C . ARG A 1 187 ? -14.488 6.492 19.758 1.00 85.88 187 ARG A C 1
ATOM 1580 O O . ARG A 1 187 ? -14.274 5.882 20.794 1.00 85.88 187 ARG A O 1
ATOM 1587 N N . LEU A 1 188 ? -13.750 6.396 18.654 1.00 88.31 188 LEU A N 1
ATOM 1588 C CA . LEU A 1 188 ? -12.577 5.538 18.532 1.00 88.31 188 LEU A CA 1
ATOM 1589 C C . LEU A 1 188 ? -11.513 5.893 19.579 1.00 88.31 188 LEU A C 1
ATOM 1591 O O . LEU A 1 188 ? -11.063 5.031 20.316 1.00 88.31 188 LEU A O 1
ATOM 1595 N N . ASN A 1 189 ? -11.138 7.170 19.701 1.00 86.56 189 ASN A N 1
ATOM 1596 C CA . ASN A 1 189 ? -10.127 7.586 20.674 1.00 86.56 189 ASN A CA 1
ATOM 1597 C C . ASN A 1 189 ? -10.562 7.267 22.115 1.00 86.56 189 ASN A C 1
ATOM 1599 O O . ASN A 1 189 ? -9.759 6.769 22.904 1.00 86.56 189 ASN A O 1
ATOM 1603 N N . LYS A 1 190 ? -11.847 7.474 22.440 1.00 86.88 190 LYS A N 1
ATOM 1604 C CA . LYS A 1 190 ? -12.394 7.113 23.751 1.00 86.88 190 LYS A CA 1
ATOM 1605 C C . LYS A 1 190 ? -12.348 5.601 23.991 1.00 86.88 190 LYS A C 1
ATOM 1607 O O . LYS A 1 190 ? -11.867 5.188 25.041 1.00 86.88 190 LYS A O 1
ATOM 1612 N N . SER A 1 191 ? -12.817 4.796 23.039 1.00 90.62 191 SER A N 1
ATOM 1613 C CA . SER A 1 191 ? -12.862 3.339 23.185 1.00 90.62 191 SER A CA 1
ATOM 1614 C C . SER A 1 191 ? -11.465 2.729 23.252 1.00 90.62 191 SER A C 1
ATOM 1616 O O . SER A 1 191 ? -11.225 1.837 24.056 1.00 90.62 191 SER A O 1
ATOM 1618 N N . LEU A 1 192 ? -10.523 3.250 22.460 1.00 90.88 192 LEU A N 1
ATOM 1619 C CA . LEU A 1 192 ? -9.120 2.867 22.539 1.00 90.88 192 LEU A CA 1
ATOM 1620 C C . LEU A 1 192 ? -8.573 3.196 23.927 1.00 90.88 192 LEU A C 1
ATOM 1622 O O . LEU A 1 192 ? -8.030 2.310 24.571 1.00 90.88 192 LEU A O 1
ATOM 1626 N N . THR A 1 193 ? -8.779 4.423 24.425 1.00 88.44 193 THR A N 1
ATOM 1627 C CA . THR A 1 193 ? -8.294 4.844 25.755 1.00 88.44 193 THR A CA 1
ATOM 1628 C C . THR A 1 193 ? -8.820 3.941 26.869 1.00 88.44 193 THR A C 1
ATOM 1630 O O . THR A 1 193 ? -8.107 3.613 27.813 1.00 88.44 193 THR A O 1
ATOM 1633 N N . GLN A 1 194 ? -10.069 3.497 26.748 1.00 89.19 194 GLN A N 1
ATOM 1634 C CA . GLN A 1 194 ? -10.653 2.537 27.680 1.00 89.19 194 GLN A CA 1
ATOM 1635 C C . GLN A 1 194 ? -10.030 1.138 27.553 1.00 89.19 194 GLN A C 1
ATOM 1637 O O . GLN A 1 194 ? -9.851 0.468 28.564 1.00 89.19 194 GLN A O 1
ATOM 1642 N N . CYS A 1 195 ? -9.690 0.712 26.336 1.00 91.12 195 CYS A N 1
ATOM 1643 C CA . CYS A 1 195 ? -9.186 -0.627 26.038 1.00 91.12 195 CYS A CA 1
ATOM 1644 C C . CYS A 1 195 ? -7.686 -0.798 26.339 1.00 91.12 195 CYS A C 1
ATOM 1646 O O . CYS A 1 195 ? -7.284 -1.812 26.902 1.00 91.12 195 CYS A O 1
ATOM 1648 N N . PHE A 1 196 ? -6.859 0.187 25.981 1.00 89.38 196 PHE A N 1
ATOM 1649 C CA . PHE A 1 196 ? -5.395 0.090 26.024 1.00 89.38 196 PHE A CA 1
ATOM 1650 C C . PHE A 1 196 ? -4.734 1.059 27.017 1.00 89.38 196 PHE A C 1
ATOM 1652 O O . PHE A 1 196 ? -3.528 0.983 27.214 1.00 89.38 196 PHE A O 1
ATOM 1659 N N . GLY A 1 197 ? -5.474 1.952 27.684 1.00 84.06 197 GLY A N 1
ATOM 1660 C CA . GLY A 1 197 ? -4.915 2.878 28.681 1.00 84.06 197 GLY A CA 1
ATOM 1661 C C . GLY A 1 197 ? -4.688 4.297 28.149 1.00 84.06 197 GLY A C 1
ATOM 1662 O O . GLY A 1 197 ? -5.474 4.802 27.360 1.00 84.06 197 GLY A O 1
ATOM 1663 N N . LYS A 1 198 ? -3.667 5.024 28.623 1.00 71.88 198 LYS A N 1
ATOM 1664 C CA . LYS A 1 198 ? -3.482 6.451 28.270 1.00 71.88 198 LYS A CA 1
ATOM 1665 C C . LYS A 1 198 ? -2.876 6.632 26.872 1.00 71.88 198 LYS A C 1
ATOM 1667 O O . LYS A 1 198 ? -1.665 6.699 26.730 1.00 71.88 198 LYS A O 1
ATOM 1672 N N . ILE A 1 199 ? -3.719 6.858 25.869 1.00 67.00 199 ILE A N 1
ATOM 1673 C CA . ILE A 1 199 ? -3.306 6.961 24.451 1.00 67.00 199 ILE A CA 1
ATOM 1674 C C . ILE A 1 199 ? -3.127 8.415 23.983 1.00 67.00 199 ILE A C 1
ATOM 1676 O O . ILE A 1 199 ? -3.250 8.743 22.805 1.00 67.00 199 ILE A O 1
ATOM 1680 N N . GLY A 1 200 ? -2.804 9.310 24.918 1.00 63.84 200 GLY A N 1
ATOM 1681 C CA . GLY A 1 200 ? -2.559 10.723 24.635 1.00 63.84 200 GLY A CA 1
ATOM 1682 C C . GLY A 1 200 ? -3.798 11.500 24.175 1.00 63.84 200 GLY A C 1
ATOM 1683 O O . GLY A 1 200 ? -4.929 11.013 24.172 1.00 63.84 200 GLY A O 1
ATOM 1684 N N . GLU A 1 201 ? -3.589 12.766 23.820 1.00 65.38 201 GLU A N 1
ATOM 1685 C CA . GLU A 1 201 ? -4.668 13.638 23.359 1.00 65.38 201 GLU A CA 1
ATOM 1686 C C . GLU A 1 201 ? -5.100 13.293 21.931 1.00 65.38 201 GLU A C 1
ATOM 1688 O O . GLU A 1 201 ? -4.280 12.980 21.067 1.00 65.38 201 GLU A O 1
ATOM 1693 N N . ARG A 1 202 ? -6.394 13.460 21.637 1.00 65.69 202 ARG A N 1
ATOM 1694 C CA . ARG A 1 202 ? -6.977 13.289 20.294 1.00 65.69 202 ARG A CA 1
ATOM 1695 C C . ARG A 1 202 ? -6.191 14.009 19.184 1.00 65.69 202 ARG A C 1
ATOM 1697 O O . ARG A 1 202 ? -6.116 13.510 18.066 1.00 65.69 202 ARG A O 1
ATOM 1704 N N . GLN A 1 203 ? -5.587 15.156 19.496 1.00 61.03 203 GLN A N 1
ATOM 1705 C CA . GLN A 1 203 ? -4.781 15.947 18.560 1.00 61.03 203 GLN A CA 1
ATOM 1706 C C . GLN A 1 203 ? -3.490 15.238 18.115 1.00 61.03 203 GLN A C 1
ATOM 1708 O O . GLN A 1 203 ? -2.997 15.495 17.020 1.00 61.03 203 GLN A O 1
ATOM 1713 N N . ALA A 1 204 ? -2.926 14.345 18.935 1.00 64.12 204 ALA A N 1
ATOM 1714 C CA . ALA A 1 204 ? -1.803 13.504 18.526 1.00 64.12 204 ALA A CA 1
ATOM 1715 C C . ALA A 1 204 ? -2.243 12.527 17.428 1.00 64.12 204 ALA A C 1
ATOM 1717 O O . ALA A 1 204 ? -1.612 12.455 16.381 1.00 64.12 204 ALA A O 1
ATOM 1718 N N . TYR A 1 205 ? -3.398 11.888 17.606 1.00 65.75 205 TYR A N 1
ATOM 1719 C CA . TYR A 1 205 ? -3.985 10.994 16.609 1.00 65.75 205 TYR A CA 1
ATOM 1720 C C . TYR A 1 205 ? -4.301 11.675 15.283 1.00 65.75 205 TYR A C 1
ATOM 1722 O O . TYR A 1 205 ? -4.024 11.120 14.224 1.00 65.75 205 TYR A O 1
ATOM 1730 N N . ASP A 1 206 ? -4.868 12.880 15.328 1.00 66.81 206 ASP A N 1
ATOM 1731 C CA . ASP A 1 206 ? -5.135 13.638 14.108 1.00 66.81 206 ASP A CA 1
ATOM 1732 C C . ASP A 1 206 ? -3.837 13.998 13.373 1.00 66.81 206 ASP A C 1
ATOM 1734 O O . ASP A 1 206 ? -3.824 13.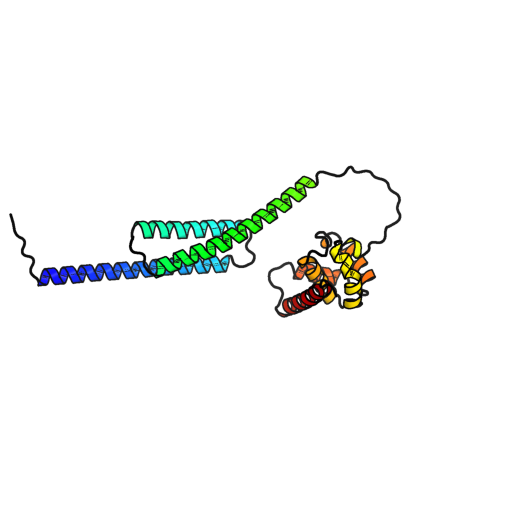963 12.146 1.00 66.81 206 ASP A O 1
ATOM 1738 N N . ARG A 1 207 ? -2.729 14.257 14.084 1.00 66.50 207 ARG A N 1
ATOM 1739 C CA . ARG A 1 207 ? -1.414 14.423 13.445 1.00 66.50 207 ARG A CA 1
ATOM 1740 C C . ARG A 1 207 ? -0.976 13.150 12.727 1.00 66.50 207 ARG A C 1
ATOM 1742 O O . ARG A 1 207 ? -0.624 13.240 11.561 1.00 66.50 207 ARG A O 1
ATOM 1749 N N . TYR A 1 208 ? -1.069 11.982 13.359 1.00 68.00 208 TYR A N 1
ATOM 1750 C CA . TYR A 1 208 ? -0.671 10.723 12.719 1.00 68.00 208 TYR A CA 1
ATOM 1751 C C . TYR A 1 208 ? -1.564 10.361 11.519 1.00 68.00 208 TYR A C 1
ATOM 1753 O O . TYR A 1 208 ? -1.052 10.110 10.433 1.00 68.00 208 TYR A O 1
ATOM 1761 N N . PHE A 1 209 ? -2.892 10.452 11.649 1.00 65.69 209 PHE A N 1
ATOM 1762 C CA . PHE A 1 209 ? -3.809 10.198 10.527 1.00 65.69 209 PHE A CA 1
ATOM 1763 C C . PHE A 1 209 ? -3.634 11.187 9.366 1.00 65.69 209 PHE A C 1
ATOM 1765 O O . PHE A 1 209 ? -3.786 10.802 8.210 1.00 65.69 209 PHE A O 1
ATOM 1772 N N . ASN A 1 210 ? -3.329 12.456 9.651 1.00 63.50 210 ASN A N 1
ATOM 1773 C CA . ASN A 1 210 ? -3.113 13.451 8.602 1.00 63.50 210 ASN A CA 1
ATOM 1774 C C . ASN A 1 210 ? -1.721 13.313 7.961 1.00 63.50 210 ASN A C 1
ATOM 1776 O O . ASN A 1 210 ? -1.598 13.525 6.757 1.00 63.50 210 ASN A O 1
ATOM 1780 N N . ASN A 1 211 ? -0.699 12.923 8.728 1.00 57.31 211 ASN A N 1
ATOM 1781 C CA . ASN A 1 211 ? 0.669 12.752 8.232 1.00 57.31 211 ASN A CA 1
ATOM 1782 C C . ASN A 1 211 ? 0.826 11.493 7.368 1.00 57.31 211 ASN A C 1
ATOM 1784 O O . ASN A 1 211 ? 1.530 11.543 6.369 1.00 57.31 211 ASN A O 1
ATOM 1788 N N . VAL A 1 212 ? 0.111 10.405 7.676 1.00 56.31 212 VAL A N 1
ATOM 1789 C CA . VAL A 1 212 ? 0.143 9.170 6.864 1.00 56.31 212 VAL A CA 1
ATOM 1790 C C . VAL A 1 212 ? -0.714 9.274 5.592 1.00 56.31 212 VAL A C 1
ATOM 1792 O O . VAL A 1 212 ? -0.631 8.432 4.705 1.00 56.31 212 VAL A O 1
ATOM 1795 N N . SER A 1 213 ? -1.491 10.351 5.428 1.00 47.94 213 SER A N 1
ATOM 1796 C CA . SER A 1 213 ? -2.342 10.551 4.244 1.00 47.94 213 SER A CA 1
ATOM 1797 C C . SER A 1 213 ? -1.612 10.988 2.961 1.00 47.94 213 SER A C 1
ATOM 1799 O O . SER A 1 213 ? -2.282 11.321 1.984 1.00 47.94 213 SER A O 1
ATOM 1801 N N . ARG A 1 214 ? -0.272 11.011 2.912 1.00 45.56 214 ARG A N 1
ATOM 1802 C CA . ARG A 1 214 ? 0.478 11.450 1.719 1.00 45.56 214 ARG A CA 1
ATOM 1803 C C . ARG A 1 214 ? 1.799 10.700 1.548 1.00 45.56 214 ARG A C 1
ATOM 1805 O O . ARG A 1 214 ? 2.747 10.998 2.256 1.00 45.56 214 ARG A O 1
ATOM 1812 N N . GLU A 1 215 ? 1.851 9.794 0.571 1.00 51.25 215 GLU A N 1
ATOM 1813 C CA . GLU A 1 215 ? 2.978 9.573 -0.365 1.00 51.25 215 GLU A CA 1
ATOM 1814 C C . GLU A 1 215 ? 4.413 9.295 0.145 1.00 51.25 215 GLU A C 1
ATOM 1816 O O . GLU A 1 215 ? 5.279 9.013 -0.676 1.00 51.25 215 GLU A O 1
ATOM 1821 N N . SER A 1 216 ? 4.699 9.315 1.447 1.00 52.41 216 SER A N 1
ATOM 1822 C CA . SER A 1 216 ? 6.038 9.090 2.004 1.00 52.41 216 SER A CA 1
ATOM 1823 C C . SER A 1 216 ? 5.950 8.888 3.522 1.00 52.41 216 SER A C 1
ATOM 1825 O O . SER A 1 216 ? 6.069 9.849 4.284 1.00 52.41 216 SER A O 1
ATOM 1827 N N . LEU A 1 217 ? 5.783 7.645 3.982 1.00 58.97 217 LEU A N 1
ATOM 1828 C CA . LEU A 1 217 ? 6.263 7.297 5.324 1.00 58.97 217 LEU A CA 1
ATOM 1829 C C . LEU A 1 217 ? 7.789 7.420 5.283 1.00 58.97 217 LEU A C 1
ATOM 1831 O O . LEU A 1 217 ? 8.416 6.927 4.350 1.00 58.97 217 LEU A O 1
ATOM 1835 N N . PHE A 1 218 ? 8.396 8.104 6.249 1.00 64.31 218 PHE A N 1
ATOM 1836 C CA . PHE A 1 218 ? 9.859 8.103 6.340 1.00 64.31 218 PHE A CA 1
ATOM 1837 C C . PHE A 1 218 ? 10.346 6.673 6.629 1.00 64.31 218 PHE A C 1
ATOM 1839 O O . PHE A 1 218 ? 9.647 5.943 7.328 1.00 64.31 218 PHE A O 1
ATOM 1846 N N . ASP A 1 219 ? 11.553 6.292 6.193 1.00 72.50 219 ASP A N 1
ATOM 1847 C CA . ASP A 1 219 ? 12.102 4.927 6.365 1.00 72.50 219 ASP A CA 1
ATOM 1848 C C . ASP A 1 219 ? 11.909 4.361 7.787 1.00 72.50 219 ASP A C 1
ATOM 1850 O O . ASP A 1 219 ? 11.581 3.193 7.980 1.00 72.50 219 ASP A O 1
ATOM 1854 N N . LYS A 1 220 ? 12.056 5.220 8.806 1.00 75.62 220 LYS A N 1
ATOM 1855 C CA . LYS A 1 220 ? 11.851 4.860 10.218 1.00 75.62 220 LYS A CA 1
ATOM 1856 C C . LYS A 1 220 ? 10.394 4.550 10.563 1.00 75.62 220 LYS A C 1
ATOM 1858 O O . LYS A 1 220 ? 10.132 3.681 11.383 1.00 75.62 220 LYS A O 1
ATOM 1863 N N . GLU A 1 221 ? 9.446 5.284 9.994 1.00 79.44 221 GLU A N 1
ATOM 1864 C CA . GLU A 1 221 ? 8.017 5.046 10.209 1.00 79.44 221 GLU A CA 1
ATOM 1865 C C . GLU A 1 221 ? 7.557 3.785 9.474 1.00 79.44 221 GLU A C 1
ATOM 1867 O O . GLU A 1 221 ? 6.764 3.018 10.018 1.00 79.44 221 GLU A O 1
ATOM 1872 N N . GLU A 1 222 ? 8.106 3.526 8.284 1.00 82.12 222 GLU A N 1
ATOM 1873 C CA . GLU A 1 222 ? 7.874 2.284 7.548 1.00 82.12 222 GLU A CA 1
ATOM 1874 C C . GLU A 1 222 ? 8.442 1.064 8.290 1.00 82.12 222 GLU A C 1
ATOM 1876 O O . GLU A 1 222 ? 7.769 0.037 8.399 1.00 82.12 222 GLU A O 1
ATOM 1881 N N . GLU A 1 223 ? 9.649 1.162 8.852 1.00 85.12 223 GLU A N 1
ATOM 1882 C CA . GLU A 1 223 ? 10.236 0.094 9.668 1.00 85.12 223 GLU A CA 1
ATOM 1883 C C . GLU A 1 223 ? 9.363 -0.223 10.892 1.00 85.12 223 GLU A C 1
ATOM 1885 O O . GLU A 1 223 ? 9.056 -1.391 11.154 1.00 85.12 223 GLU A O 1
ATOM 1890 N N . MET A 1 224 ? 8.897 0.814 11.595 1.00 87.12 224 MET A N 1
ATOM 1891 C CA . MET A 1 224 ? 7.999 0.664 12.742 1.00 87.12 224 MET A CA 1
ATOM 1892 C C . MET A 1 224 ? 6.678 0.024 12.318 1.00 87.12 224 MET A C 1
ATOM 1894 O O . MET A 1 224 ? 6.270 -0.987 12.888 1.00 87.12 224 MET A O 1
ATOM 1898 N N . PHE A 1 225 ? 6.038 0.537 11.267 1.00 88.56 225 PHE A N 1
ATOM 1899 C CA . PHE A 1 225 ? 4.813 -0.047 10.727 1.00 88.56 225 PHE A CA 1
ATOM 1900 C C . PHE A 1 225 ? 4.987 -1.538 10.388 1.00 88.56 225 PHE A C 1
ATOM 1902 O O . PHE A 1 225 ? 4.192 -2.379 10.818 1.00 88.56 225 PHE A O 1
ATOM 1909 N N . ASN A 1 226 ? 6.079 -1.896 9.709 1.00 87.50 226 ASN A N 1
ATOM 1910 C CA . ASN A 1 226 ? 6.405 -3.282 9.384 1.00 87.50 226 ASN A CA 1
ATOM 1911 C C . ASN A 1 226 ? 6.636 -4.158 10.628 1.00 87.50 226 ASN A C 1
ATOM 1913 O O . ASN A 1 226 ? 6.289 -5.344 10.611 1.00 87.50 226 ASN A O 1
ATOM 1917 N N . ALA A 1 227 ? 7.177 -3.610 11.717 1.00 91.19 227 ALA A N 1
ATOM 1918 C CA . ALA A 1 227 ? 7.290 -4.325 12.986 1.00 91.19 227 ALA A CA 1
ATOM 1919 C C . ALA A 1 227 ? 5.905 -4.662 13.565 1.00 91.19 227 ALA A C 1
ATOM 1921 O O . ALA A 1 227 ? 5.649 -5.820 13.905 1.00 91.19 227 ALA A O 1
ATOM 1922 N N . HIS A 1 228 ? 4.978 -3.699 13.579 1.00 93.06 228 HIS A N 1
ATOM 1923 C CA . HIS A 1 228 ? 3.603 -3.928 14.037 1.00 93.06 228 HIS A CA 1
ATOM 1924 C C . HIS A 1 228 ? 2.860 -4.946 13.162 1.00 93.06 228 HIS A C 1
ATOM 1926 O O . HIS A 1 228 ? 2.186 -5.828 13.694 1.00 93.06 228 HIS A O 1
ATOM 1932 N N . LYS A 1 229 ? 3.058 -4.934 11.837 1.00 92.75 229 LYS A N 1
ATOM 1933 C CA . LYS A 1 229 ? 2.507 -5.976 10.950 1.00 92.75 229 LYS A CA 1
ATOM 1934 C C . LYS A 1 229 ? 2.947 -7.381 11.345 1.00 92.75 229 LYS A C 1
ATOM 1936 O O . LYS A 1 229 ? 2.130 -8.299 11.354 1.00 92.75 229 LYS A O 1
ATOM 1941 N N . ARG A 1 230 ? 4.229 -7.565 11.680 1.00 93.25 230 ARG A N 1
ATOM 1942 C CA . ARG A 1 230 ? 4.755 -8.871 12.111 1.00 93.25 230 ARG A CA 1
ATOM 1943 C C . ARG A 1 230 ? 4.107 -9.338 13.411 1.00 93.25 230 ARG A C 1
ATOM 1945 O O . ARG A 1 230 ? 3.827 -10.528 13.538 1.00 93.25 230 ARG A O 1
ATOM 1952 N N . ILE A 1 231 ? 3.853 -8.421 14.345 1.00 93.31 231 ILE A N 1
ATOM 1953 C CA . ILE A 1 231 ? 3.134 -8.721 15.588 1.00 93.31 231 ILE A CA 1
ATOM 1954 C C . ILE A 1 231 ? 1.730 -9.230 15.254 1.00 93.31 231 ILE A C 1
ATOM 1956 O O . ILE A 1 231 ? 1.412 -10.364 15.605 1.00 93.31 231 ILE A O 1
ATOM 1960 N N . ILE A 1 232 ? 0.933 -8.455 14.507 1.00 94.62 232 ILE A N 1
ATOM 1961 C CA . ILE A 1 232 ? -0.443 -8.836 14.138 1.00 94.62 232 ILE A CA 1
ATOM 1962 C C . ILE A 1 232 ? -0.476 -10.178 13.403 1.00 94.62 232 ILE A C 1
ATOM 1964 O O . ILE A 1 232 ? -1.237 -11.066 13.781 1.00 94.62 232 ILE A O 1
ATOM 1968 N N . TYR A 1 233 ? 0.412 -10.376 12.428 1.00 93.56 233 TYR A N 1
ATOM 1969 C CA . TYR A 1 233 ? 0.523 -11.639 11.700 1.00 93.56 233 TYR A CA 1
ATOM 1970 C C . TYR A 1 233 ? 0.791 -12.840 12.622 1.00 93.56 233 TYR A C 1
ATOM 1972 O O . TYR A 1 233 ? 0.227 -13.918 12.436 1.00 93.56 233 TYR A O 1
ATOM 1980 N N . ASN A 1 234 ? 1.638 -12.674 13.641 1.00 91.94 234 ASN A N 1
ATOM 1981 C CA . ASN A 1 234 ? 1.911 -13.737 14.608 1.00 91.94 234 ASN A CA 1
ATOM 1982 C C . ASN A 1 234 ? 0.712 -14.026 15.520 1.00 91.94 234 ASN A C 1
ATOM 1984 O O . ASN A 1 234 ? 0.545 -15.172 15.933 1.00 91.94 234 ASN A O 1
ATOM 1988 N N . LEU A 1 235 ? -0.124 -13.025 15.813 1.00 91.56 235 LEU A N 1
ATOM 1989 C CA . LEU A 1 235 ? -1.341 -13.200 16.611 1.00 91.56 235 LEU A CA 1
ATOM 1990 C C . LEU A 1 235 ? -2.433 -13.981 15.871 1.00 91.56 235 LEU A C 1
ATOM 1992 O O . LEU A 1 235 ? -3.226 -14.658 16.516 1.00 91.56 235 LEU A O 1
ATOM 1996 N N . GLN A 1 236 ? -2.461 -13.912 14.539 1.00 89.88 236 GLN A N 1
ATOM 1997 C CA . GLN A 1 236 ? -3.432 -14.637 13.711 1.00 89.88 236 GLN A CA 1
ATOM 1998 C C . GLN A 1 236 ? -3.112 -16.129 13.551 1.00 89.88 236 GLN A C 1
ATOM 2000 O O . GLN A 1 236 ? -3.962 -16.899 13.105 1.00 89.88 236 GLN A O 1
ATOM 2005 N N . LYS A 1 237 ? -1.886 -16.567 13.865 1.00 84.50 237 LYS A N 1
ATOM 2006 C CA . LYS A 1 237 ? -1.519 -17.976 13.708 1.00 84.50 237 LYS A CA 1
ATOM 2007 C C . LYS A 1 237 ? -2.175 -18.822 14.802 1.00 84.50 237 LYS A C 1
ATOM 2009 O O . LYS A 1 237 ? -2.042 -18.480 15.980 1.00 84.50 237 LYS A O 1
ATOM 2014 N N . PRO A 1 238 ? -2.818 -19.950 14.450 1.00 63.12 238 PRO A N 1
ATOM 2015 C CA . PRO A 1 238 ? -3.295 -20.891 15.452 1.00 63.12 238 PRO A CA 1
ATOM 2016 C C . PRO A 1 238 ? -2.102 -21.397 16.274 1.00 63.12 238 PRO A C 1
ATOM 2018 O O . PRO A 1 238 ? -1.058 -21.740 15.711 1.00 63.12 238 PRO A O 1
ATOM 2021 N N . LYS A 1 239 ? -2.251 -21.377 17.602 1.00 54.16 239 LYS A N 1
ATOM 2022 C CA . LYS A 1 239 ? -1.288 -21.974 18.536 1.00 54.16 239 LYS A CA 1
ATOM 2023 C C . LYS A 1 239 ? -1.384 -23.490 18.540 1.00 54.16 239 LYS A C 1
ATOM 2025 O O . LYS A 1 239 ? -2.523 -23.998 18.450 1.00 54.16 239 LYS A O 1
#

Sequence (239 aa):
MTNVITSDDELEKLQADLNYENLREQSDYERNINQWKTEYERILTRYSTNSTLEELRLFEIQCVQIITNLQGYFDEHPTPFRNAVELNQLIIENRNVYINRFKDLLYAIEKTIQYRENKVTPPRNSENTSTKKEVLFEDFLTEEGKEILPALIKEYQNSDPQEIFYMLLALEEFELITKNYTKNKTRLNKSLTQCFGKIGERQAYDRYFNNVSRESLFDKEEEMFNAHKRIIYNLQKPK

pLDDT: mean 73.29, std 14.32, range [39.62, 95.88]

Radius of gyration: 31.39 Å; chains: 1; bounding box: 73×38×106 Å

Secondary structure (DSSP, 8-state):
-------HHHHHHHHHHHHHHHHHHHHHHHHHHHHHHHHHHHHHHHTSSS--HHHHHHHHHHHHHHHHHHHHHHHH--S--HHHHHHHHHHHHHHHHHHHHHHHHHHHHHHHHHHHHTTS----------------GGGGB-HHHHHHHHHHHHHSTT--HHHHHHHHHHHHHTT-B-TTGGGGHHHHHHHHHHHHS----HHHHHHHHHHTTSS---HHHHHHHHHHHHHHHHHTS--

Organism: NCBI:txid2072846

Foldseek 3Di:
DDDDDDDPVNVVVVVVVVVVVVVVVVVVVVVVLVVLVVVLVVLCVVCPDDDDPVSLVVSVVSLVVSVVVLVVVCVVPVDDDPSSVVVVVVSVVVVVVSVVVVVVVVVVVVVVVVVVVVCPDDDDDDDDDDDPPQQALVVFFDPLLVVLLVVVLVVQAVNELLLVLLLVVLCVVVVGTHPCLVVCLVSNVVNCCVRRNCHDDSVVVVCVVVVVPDDDDDPVSVVSSVVSNVVVVVSSDDD